Protein AF-0000000076552390 (afdb_homodimer)

Solvent-accessible surface area (backbone atoms only — not comparable to full-atom values): 18306 Å² total; per-residue (Å²): 87,58,69,68,51,50,52,50,27,50,49,30,36,51,52,20,33,53,36,37,27,29,47,46,13,24,49,46,44,42,50,64,51,52,45,47,53,38,63,66,49,62,54,69,31,38,64,80,67,60,70,85,54,61,65,55,50,66,55,47,48,55,43,55,54,47,26,51,54,28,36,51,50,20,30,63,53,26,60,69,17,68,70,38,24,50,28,32,48,56,16,41,54,51,48,50,52,49,51,52,46,35,64,75,39,52,56,54,49,51,52,49,52,56,53,42,54,74,43,94,72,69,62,89,58,49,57,58,50,52,52,48,52,54,55,48,48,52,53,50,50,60,55,46,47,48,33,37,49,20,33,52,51,27,40,53,42,78,83,53,56,68,63,75,63,76,75,75,73,75,69,74,77,81,123,82,57,70,68,50,51,53,49,27,50,49,30,36,50,52,20,33,53,37,35,28,28,48,47,12,23,49,48,44,42,51,65,50,52,45,48,52,39,63,68,48,63,55,70,32,37,64,79,66,60,70,84,56,61,65,56,49,65,55,49,50,57,43,55,54,47,26,52,54,28,35,52,50,20,30,64,54,26,59,74,17,68,69,38,24,50,29,32,48,55,16,41,54,50,47,49,52,48,52,51,46,35,65,75,38,51,56,54,50,50,53,50,52,57,53,42,54,74,44,93,73,69,63,90,59,48,59,60,52,50,51,46,52,53,53,49,48,53,52,50,51,60,54,48,47,48,31,38,48,19,34,52,51,26,40,53,43,77,83,53,59,67,59,76,65,76,76,75,73,74,69,74,78,80,123

Sequence (350 aa):
MERRSFLFANLTVLFAAIVVSTSFGASLVETVIHMSRYFADPPASFATWYGDQSHTIAFWMPLQVGGLILLIAALVANWRSPLRKRFLAVGLAVYVAIAVWNGAYFATEVRWLLRVAQENVVPADFVGRAHRWYLLTWVRQVAMAVPFFAVMMALMTPASASGSVSQWRAEPAVGMERRSFLFANLTVLFAAIVVSTSFGASLVETVIHMSRYFADPPASFATWYGDQSHTIAFWMPLQVGGLILLIAALVANWRSPLRKRFLAVGLAVYVAIAVWNGAYFATEVRWLLRVAQENVVPADFVGRAHRWYLLTWVRQVAMAVPFFAVMMALMTPASASGSVSQWRAEPAVG

Radius of gyration: 25.02 Å; Cα contacts (8 Å, |Δi|>4): 376; chains: 2; bounding box: 40×97×69 Å

Secondary structure (DSSP, 8-state):
--HHHHHHHHHHHHHHHHHHHHHHHHHHHIIIIIIHHHTSSTTGGGGGG-S--HHHHHHHHHHHHHHHHHHHHHHHHTTT-HHHHHHHHHHHHHHHHHHHHIIIIIHHHHHHHHHHHTSSS--TTHHHHHHHHHHHHHHHHHHHHHHHHHHHHHHHSPPP-TT------------/--HHHHHHHHHHHHHHHHHHHHHHHHHHHIIIIIIHHHTSSTTGGGGGT-S--HHHHHHHHHHHHHHHHHHHHHHHHTTT-HHHHHHHHHHHHHHHHHHHHIIIIIHHHHHHHHHHHTSSS--TTHHHHHHHHHHHHHHHHHHHHHHHHHHHHHHHSPPP-TT------------

pLDDT: mean 88.77, std 15.62, range [33.03, 98.88]

Structure (mmCIF, N/CA/C/O backbone):
data_AF-0000000076552390-model_v1
#
loop_
_entity.id
_entity.type
_entity.pdbx_description
1 polymer 'DUF1772 domain-containing protein'
#
loop_
_atom_site.group_PDB
_atom_site.id
_atom_site.type_symbol
_atom_site.label_atom_id
_atom_site.label_alt_id
_atom_site.label_comp_id
_atom_site.label_asym_id
_atom_site.label_entity_id
_atom_site.label_seq_id
_atom_site.pdbx_PDB_ins_code
_atom_site.Cartn_x
_atom_site.Cartn_y
_atom_site.Cartn_z
_atom_site.occupancy
_atom_site.B_iso_or_equiv
_atom_site.auth_seq_id
_atom_site.auth_comp_id
_atom_site.auth_asym_id
_atom_site.auth_atom_id
_atom_site.pdbx_PDB_model_num
ATOM 1 N N . MET A 1 1 ? 12.344 29.688 10.898 1 52.09 1 MET A N 1
ATOM 2 C CA . MET A 1 1 ? 12.922 28.891 9.82 1 52.09 1 MET A CA 1
ATOM 3 C C . MET A 1 1 ? 12.773 29.609 8.477 1 52.09 1 MET A C 1
ATOM 5 O O . MET A 1 1 ? 11.742 30.234 8.219 1 52.09 1 MET A O 1
ATOM 9 N N . GLU A 1 2 ? 13.867 29.75 7.695 1 63.5 2 GLU A N 1
ATOM 10 C CA . GLU A 1 2 ? 13.75 30.328 6.355 1 63.5 2 GLU A CA 1
ATOM 11 C C . GLU A 1 2 ? 12.75 29.547 5.508 1 63.5 2 GLU A C 1
ATOM 13 O O . GLU A 1 2 ? 12.531 28.359 5.73 1 63.5 2 GLU A O 1
ATOM 18 N N . ARG A 1 3 ? 12.008 30.234 4.777 1 62.59 3 ARG A N 1
ATOM 19 C CA . ARG A 1 3 ? 10.984 29.656 3.904 1 62.59 3 ARG A CA 1
ATOM 20 C C . ARG A 1 3 ? 11.484 28.391 3.236 1 62.59 3 ARG A C 1
ATOM 22 O O . ARG A 1 3 ? 10.75 27.406 3.121 1 62.59 3 ARG A O 1
ATOM 29 N N . ARG A 1 4 ? 12.734 28.422 2.799 1 69.38 4 ARG A N 1
ATOM 30 C CA . ARG A 1 4 ? 13.328 27.281 2.123 1 69.38 4 ARG A CA 1
ATOM 31 C C . ARG A 1 4 ? 13.445 26.094 3.068 1 69.38 4 ARG A C 1
ATOM 33 O O . ARG A 1 4 ? 13.258 24.938 2.658 1 69.38 4 ARG A O 1
ATOM 40 N N . SER A 1 5 ? 13.633 26.438 4.23 1 74.62 5 SER A N 1
ATOM 41 C CA . SER A 1 5 ? 13.781 25.375 5.223 1 74.62 5 SER A CA 1
ATOM 42 C C . SER A 1 5 ? 12.438 24.719 5.531 1 74.62 5 SER A C 1
ATOM 44 O O . SER A 1 5 ? 12.359 23.484 5.664 1 74.62 5 SER A O 1
ATOM 46 N N . PHE A 1 6 ? 11.469 25.562 5.355 1 80.38 6 PHE A N 1
ATOM 47 C CA . PHE A 1 6 ? 10.125 25.062 5.641 1 80.38 6 PHE A CA 1
ATOM 48 C C . PHE A 1 6 ? 9.648 24.141 4.531 1 80.38 6 PHE A C 1
ATOM 50 O O . PHE A 1 6 ? 9.102 23.062 4.805 1 80.38 6 PHE A O 1
ATOM 57 N N . LEU A 1 7 ? 9.867 24.547 3.371 1 86.94 7 LEU A N 1
ATOM 58 C CA . LEU A 1 7 ? 9.477 23.75 2.217 1 86.94 7 LEU A CA 1
ATOM 59 C C . LEU A 1 7 ? 10.219 22.406 2.207 1 86.94 7 LEU A C 1
ATOM 61 O O . LEU A 1 7 ? 9.617 21.375 1.938 1 86.94 7 LEU A O 1
ATOM 65 N N . PHE A 1 8 ? 11.484 22.531 2.475 1 90.75 8 PHE A N 1
ATOM 66 C CA . PHE A 1 8 ? 12.297 21.312 2.492 1 90.75 8 PHE A CA 1
ATOM 67 C C . PHE A 1 8 ? 11.828 20.359 3.584 1 90.75 8 PHE A C 1
ATOM 69 O O . PHE A 1 8 ? 11.734 19.156 3.361 1 90.75 8 PHE A O 1
ATOM 76 N N . ALA A 1 9 ? 11.523 20.844 4.684 1 93.56 9 ALA A N 1
ATOM 77 C CA . ALA A 1 9 ? 11.039 20.047 5.805 1 93.56 9 ALA A CA 1
ATOM 78 C C . ALA A 1 9 ? 9.734 19.344 5.453 1 93.56 9 ALA A C 1
ATOM 80 O O . ALA A 1 9 ? 9.57 18.156 5.73 1 93.56 9 ALA A O 1
ATOM 81 N N . ASN A 1 10 ? 8.922 20 4.828 1 94.5 10 ASN A N 1
ATOM 82 C CA . ASN A 1 10 ? 7.633 19.438 4.453 1 94.5 10 ASN A CA 1
ATOM 83 C C . ASN A 1 10 ? 7.77 18.438 3.303 1 94.5 10 ASN A C 1
ATOM 85 O O . ASN A 1 10 ? 7.125 17.391 3.305 1 94.5 10 ASN A O 1
ATOM 89 N N . LEU A 1 11 ? 8.617 18.781 2.385 1 96.12 11 LEU A N 1
ATOM 90 C CA . LEU A 1 11 ? 8.781 17.922 1.218 1 96.12 11 LEU A CA 1
ATOM 91 C C . LEU A 1 11 ? 9.398 16.578 1.609 1 96.12 11 LEU A C 1
ATOM 93 O O . LEU A 1 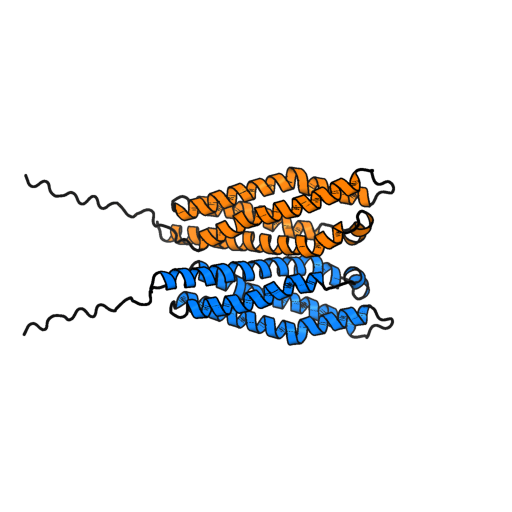11 ? 9.008 15.531 1.089 1 96.12 11 LEU A O 1
ATOM 97 N N . THR A 1 12 ? 10.336 16.609 2.461 1 97.62 12 THR A N 1
ATOM 98 C CA . THR A 1 12 ? 10.992 15.367 2.861 1 97.62 12 THR A CA 1
ATOM 99 C C . THR A 1 12 ? 10.016 14.453 3.598 1 97.62 12 THR A C 1
ATOM 101 O O . THR A 1 12 ? 10.023 13.242 3.389 1 97.62 12 THR A O 1
ATOM 104 N N . VAL A 1 13 ? 9.164 15.016 4.422 1 98 13 VAL A N 1
ATOM 105 C CA . VAL A 1 13 ? 8.18 14.211 5.133 1 98 13 VAL A CA 1
ATOM 106 C C . VAL A 1 13 ? 7.156 13.656 4.141 1 98 13 VAL A C 1
ATOM 108 O O . VAL A 1 13 ? 6.762 12.492 4.234 1 98 13 VAL A O 1
ATOM 111 N N . LEU A 1 14 ? 6.77 14.492 3.234 1 98 14 LEU A N 1
ATOM 112 C CA . LEU A 1 14 ? 5.805 14.055 2.23 1 98 14 LEU A CA 1
ATOM 113 C C . LEU A 1 14 ? 6.355 12.883 1.427 1 98 14 LEU A C 1
ATOM 115 O O . LEU A 1 14 ? 5.672 11.875 1.245 1 98 14 LEU A O 1
ATOM 119 N N . PHE A 1 15 ? 7.555 12.977 0.969 1 98.38 15 PHE A N 1
ATOM 120 C CA . PHE A 1 15 ? 8.148 11.906 0.17 1 98.38 15 PHE A CA 1
ATOM 121 C C . PHE A 1 15 ? 8.344 10.648 1.004 1 98.38 15 PHE A C 1
ATOM 123 O O . PHE A 1 15 ? 8.125 9.539 0.521 1 98.38 15 PHE A O 1
ATOM 130 N N . ALA A 1 16 ? 8.789 10.805 2.225 1 98.56 16 ALA A N 1
ATOM 131 C CA . ALA A 1 16 ? 8.891 9.664 3.123 1 98.56 16 ALA A CA 1
ATOM 132 C C . ALA A 1 16 ? 7.531 8.992 3.309 1 98.56 16 ALA A C 1
ATOM 134 O O . ALA A 1 16 ? 7.43 7.762 3.273 1 98.56 16 ALA A O 1
ATOM 135 N N . ALA A 1 17 ? 6.48 9.773 3.492 1 98.56 17 ALA A N 1
ATOM 136 C CA . ALA A 1 17 ? 5.133 9.242 3.686 1 98.56 17 ALA A CA 1
ATOM 137 C C . ALA A 1 17 ? 4.668 8.469 2.457 1 98.56 17 ALA A C 1
ATOM 139 O O . ALA A 1 17 ? 4.062 7.402 2.58 1 98.56 17 ALA A O 1
ATOM 140 N N . ILE A 1 18 ? 4.992 9.008 1.287 1 98.56 18 ILE A N 1
ATOM 141 C CA . ILE A 1 18 ? 4.594 8.352 0.044 1 98.56 18 ILE A CA 1
ATOM 142 C C . ILE A 1 18 ? 5.242 6.973 -0.042 1 98.56 18 ILE A C 1
ATOM 144 O O . ILE A 1 18 ? 4.562 5.973 -0.279 1 98.56 18 ILE A O 1
ATOM 148 N N . VAL A 1 19 ? 6.508 6.91 0.217 1 98.69 19 VAL A N 1
ATOM 149 C CA . VAL A 1 19 ? 7.254 5.672 0.008 1 98.69 19 VAL A CA 1
ATOM 150 C C . VAL A 1 19 ? 6.93 4.68 1.121 1 98.69 19 VAL A C 1
ATOM 152 O O . VAL A 1 19 ? 6.676 3.502 0.856 1 98.69 19 VAL A O 1
ATOM 155 N N . VAL A 1 20 ? 6.883 5.137 2.344 1 98.56 20 VAL A N 1
ATOM 156 C CA . VAL A 1 20 ? 6.648 4.262 3.484 1 98.56 20 VAL A CA 1
ATOM 157 C C . VAL A 1 20 ? 5.219 3.729 3.445 1 98.56 20 VAL A C 1
ATOM 159 O O . VAL A 1 20 ? 4.984 2.543 3.697 1 98.56 20 VAL A O 1
ATOM 162 N N . SER A 1 21 ? 4.254 4.543 3.098 1 98.44 21 SER A N 1
ATOM 163 C CA . SER A 1 21 ? 2.865 4.098 3.031 1 98.44 21 SER A CA 1
ATOM 164 C C . SER A 1 21 ? 2.652 3.117 1.882 1 98.44 21 SER A C 1
ATOM 166 O O . SER A 1 21 ? 1.912 2.141 2.02 1 98.44 21 SER A O 1
ATOM 168 N N . THR A 1 22 ? 3.293 3.416 0.772 1 98.44 22 THR A N 1
ATOM 169 C CA . THR A 1 22 ? 3.227 2.484 -0.349 1 98.44 22 THR A CA 1
ATOM 170 C C . THR A 1 22 ? 3.801 1.126 0.041 1 98.44 22 THR A C 1
ATOM 172 O O . THR A 1 22 ? 3.207 0.087 -0.256 1 98.44 22 THR A O 1
ATOM 175 N N . SER A 1 23 ? 4.922 1.196 0.713 1 98.12 23 SER A N 1
ATOM 176 C CA . SER A 1 23 ? 5.559 -0.041 1.154 1 98.12 23 SER A CA 1
ATOM 177 C C . SER A 1 23 ? 4.656 -0.817 2.107 1 98.12 23 SER A C 1
ATOM 179 O O . SER A 1 23 ? 4.586 -2.047 2.041 1 98.12 23 SER A O 1
ATOM 181 N N . PHE A 1 24 ? 4.031 -0.145 2.951 1 98.38 24 PHE A N 1
ATOM 182 C CA . PHE A 1 24 ? 3.156 -0.794 3.922 1 98.38 24 PHE A CA 1
ATOM 183 C C . PHE A 1 24 ? 1.986 -1.479 3.225 1 98.38 24 PHE A C 1
ATOM 185 O O . PHE A 1 24 ? 1.705 -2.652 3.48 1 98.38 24 PHE A O 1
ATOM 192 N N . GLY A 1 25 ? 1.28 -0.791 2.32 1 98.31 25 GLY A N 1
ATOM 193 C CA . GLY A 1 25 ? 0.177 -1.387 1.584 1 98.31 25 GLY A CA 1
ATOM 194 C C . GLY A 1 25 ? 0.598 -2.568 0.732 1 98.31 25 GLY A C 1
ATOM 195 O O . GLY A 1 25 ? -0.093 -3.59 0.693 1 98.31 25 GLY A O 1
ATOM 196 N N . ALA A 1 26 ? 1.679 -2.348 0.083 1 98.06 26 ALA A N 1
ATOM 197 C CA . ALA A 1 26 ? 2.211 -3.42 -0.755 1 98.06 26 ALA A CA 1
ATOM 198 C C . ALA A 1 26 ? 2.514 -4.664 0.073 1 98.06 26 ALA A C 1
ATOM 200 O O . ALA A 1 26 ? 2.178 -5.781 -0.328 1 98.06 26 ALA A O 1
ATOM 201 N N . SER A 1 27 ? 3.154 -4.441 1.218 1 97.19 27 SER A N 1
ATOM 202 C CA . SER A 1 27 ? 3.512 -5.578 2.061 1 97.19 27 SER A CA 1
ATOM 203 C C . SER A 1 27 ? 2.271 -6.246 2.643 1 97.19 27 SER A C 1
ATOM 205 O O . SER A 1 27 ? 2.246 -7.465 2.834 1 97.19 27 SER A O 1
ATOM 207 N N . LEU A 1 28 ? 1.278 -5.5 2.879 1 97.31 28 LEU A N 1
ATOM 208 C CA . LEU A 1 28 ? 0.067 -6.047 3.479 1 97.31 28 LEU A CA 1
ATOM 209 C C . LEU A 1 28 ? -0.618 -7.023 2.527 1 97.31 28 LEU A C 1
ATOM 211 O O . LEU A 1 28 ? -0.995 -8.125 2.926 1 97.31 28 LEU A O 1
ATOM 215 N N . VAL A 1 29 ? -0.775 -6.656 1.29 1 96.25 29 VAL A N 1
ATOM 216 C CA . VAL A 1 29 ? -1.435 -7.551 0.345 1 96.25 29 VAL A CA 1
ATOM 217 C C . VAL A 1 29 ? -0.555 -8.773 0.088 1 96.25 29 VAL A C 1
ATOM 219 O O . VAL A 1 29 ? -1.059 -9.891 -0.076 1 96.25 29 VAL A O 1
ATOM 222 N N . GLU A 1 30 ? 0.754 -8.57 0.045 1 94.38 30 GLU A N 1
ATOM 223 C CA . GLU A 1 30 ? 1.67 -9.695 -0.085 1 94.38 30 GLU A CA 1
ATOM 224 C C . GLU A 1 30 ? 1.47 -10.703 1.046 1 94.38 30 GLU A C 1
ATOM 226 O O . GLU A 1 30 ? 1.412 -11.906 0.806 1 94.38 30 GLU A O 1
ATOM 231 N N . THR A 1 31 ? 1.36 -10.203 2.219 1 94.69 31 THR A N 1
ATOM 232 C CA . THR A 1 31 ? 1.217 -11.055 3.396 1 94.69 31 THR A CA 1
ATOM 233 C C . THR A 1 31 ? -0.137 -11.758 3.393 1 94.69 31 THR A C 1
ATOM 235 O O . THR A 1 31 ? -0.21 -12.977 3.564 1 94.69 31 THR A O 1
ATOM 238 N N . VAL A 1 32 ? -1.178 -11.0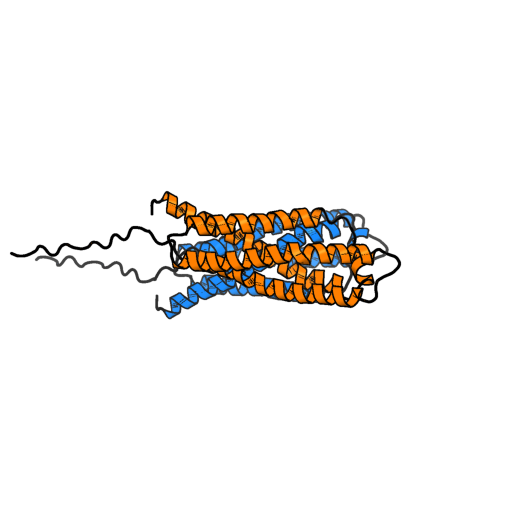7 3.137 1 93.62 32 VAL A N 1
ATOM 239 C CA . VAL A 1 32 ? -2.533 -11.57 3.336 1 93.62 32 VAL A CA 1
ATOM 240 C C . VAL A 1 32 ? -2.916 -12.5 2.184 1 93.62 32 VAL A C 1
ATOM 242 O O . VAL A 1 32 ? -3.482 -13.57 2.402 1 93.62 32 VAL A O 1
ATOM 245 N N . ILE A 1 33 ? -2.557 -12.109 0.961 1 91.81 33 ILE A N 1
ATOM 246 C CA . ILE A 1 33 ? -3.064 -12.859 -0.181 1 91.81 33 ILE A CA 1
ATOM 247 C C . ILE A 1 33 ? -1.987 -13.812 -0.69 1 91.81 33 ILE A C 1
ATOM 249 O O . ILE A 1 33 ? -2.201 -15.031 -0.744 1 91.81 33 ILE A O 1
ATOM 253 N N . HIS A 1 34 ? -0.857 -13.336 -0.954 1 90.75 34 HIS A N 1
ATOM 254 C CA . HIS A 1 34 ? 0.099 -14.141 -1.709 1 90.75 34 HIS A CA 1
ATOM 255 C C . HIS A 1 34 ? 0.888 -15.07 -0.791 1 90.75 34 HIS A C 1
ATOM 257 O O . HIS A 1 34 ? 1.052 -16.25 -1.09 1 90.75 34 HIS A O 1
ATOM 263 N N . MET A 1 35 ? 1.319 -14.523 0.383 1 90.94 35 MET A N 1
ATOM 264 C CA . MET A 1 35 ? 2.051 -15.391 1.301 1 90.94 35 MET A CA 1
ATOM 265 C C . MET A 1 35 ? 1.133 -16.453 1.892 1 90.94 35 MET A C 1
ATOM 267 O O . MET A 1 35 ? 1.567 -17.578 2.158 1 90.94 35 MET A O 1
ATOM 271 N N . SER A 1 36 ? -0.123 -16.125 2.074 1 89.75 36 SER A N 1
ATOM 272 C CA . SER A 1 36 ? -1.055 -17.141 2.576 1 89.75 36 SER A CA 1
ATOM 273 C C . SER A 1 36 ? -1.177 -18.312 1.611 1 89.75 36 SER A C 1
ATOM 275 O O . SER A 1 36 ? -1.313 -19.453 2.037 1 89.75 36 SER A O 1
ATOM 277 N N . ARG A 1 37 ? -1.044 -18.047 0.372 1 87.56 37 ARG A N 1
ATOM 278 C CA . ARG A 1 37 ? -1.112 -19.094 -0.648 1 87.56 37 ARG A CA 1
ATOM 279 C C . ARG A 1 37 ? 0.194 -19.875 -0.718 1 87.56 37 ARG A C 1
ATOM 281 O O . ARG A 1 37 ? 0.182 -21.109 -0.787 1 87.56 37 ARG A O 1
ATOM 288 N N . TYR A 1 38 ? 1.275 -19.125 -0.698 1 88.31 38 TYR A N 1
ATOM 289 C CA . TYR A 1 38 ? 2.586 -19.75 -0.811 1 88.31 38 TYR A CA 1
ATOM 290 C C . TYR A 1 38 ? 2.852 -20.672 0.375 1 88.31 38 TYR A C 1
ATOM 292 O O . TYR A 1 38 ? 3.508 -21.703 0.231 1 88.31 38 TYR A O 1
ATOM 300 N N . PHE A 1 39 ? 2.291 -20.391 1.507 1 92.25 39 PHE A N 1
ATOM 301 C CA . PHE A 1 39 ? 2.664 -21.125 2.711 1 92.25 39 PHE A CA 1
ATOM 302 C C . PHE A 1 39 ? 1.515 -22.016 3.18 1 92.25 39 PHE A C 1
ATOM 304 O O . PHE A 1 39 ? 1.524 -22.5 4.312 1 92.25 39 PHE A O 1
ATOM 311 N N . ALA A 1 40 ? 0.57 -22.266 2.354 1 89.31 40 ALA A N 1
ATOM 312 C CA . ALA A 1 40 ? -0.605 -23.062 2.699 1 89.31 40 ALA A CA 1
ATOM 313 C C . ALA A 1 40 ? -0.232 -24.531 2.912 1 89.31 40 ALA A C 1
ATOM 315 O O . ALA A 1 40 ? -0.78 -25.203 3.795 1 89.31 40 ALA A O 1
ATOM 316 N N . ASP A 1 41 ? 0.747 -25.109 2.049 1 91.94 41 ASP A N 1
ATOM 317 C CA . ASP A 1 41 ? 1.149 -26.516 2.121 1 91.94 41 ASP A CA 1
ATOM 318 C C . ASP A 1 41 ? 2.574 -26.703 1.604 1 91.94 41 ASP A C 1
ATOM 320 O O . ASP A 1 41 ? 2.789 -27.375 0.596 1 91.94 41 ASP A O 1
ATOM 324 N N . PRO A 1 42 ? 3.543 -2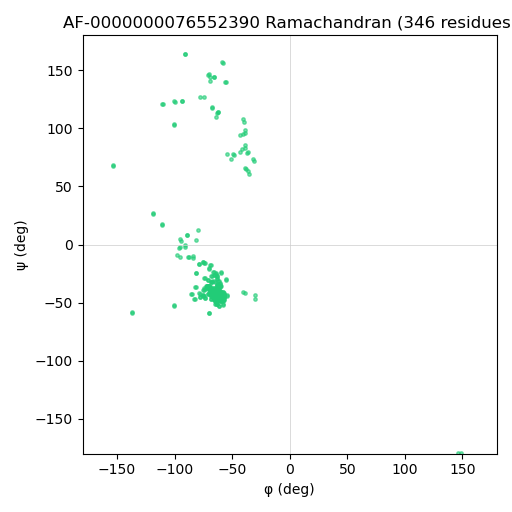6.219 2.268 1 91.06 42 PRO A N 1
ATOM 325 C CA . PRO A 1 42 ? 4.922 -26.406 1.806 1 91.06 42 PRO A CA 1
ATOM 326 C C . PRO A 1 42 ? 5.406 -27.844 1.951 1 91.06 42 PRO A C 1
ATOM 328 O O . PRO A 1 42 ? 4.965 -28.562 2.854 1 91.06 42 PRO A O 1
ATOM 331 N N . PRO A 1 43 ? 6.18 -28.266 1.11 1 92.12 43 PRO A N 1
ATOM 332 C CA . PRO A 1 43 ? 6.848 -27.531 0.038 1 92.12 43 PRO A CA 1
ATOM 333 C C . PRO A 1 43 ? 6.02 -27.469 -1.244 1 92.12 43 PRO A C 1
ATOM 335 O O . PRO A 1 43 ? 6.328 -26.688 -2.148 1 92.12 43 PRO A O 1
ATOM 338 N N . ALA A 1 44 ? 4.965 -28.203 -1.346 1 87.75 44 ALA A N 1
ATOM 339 C CA . ALA A 1 44 ? 4.184 -28.328 -2.572 1 87.75 44 ALA A CA 1
ATOM 340 C C . ALA A 1 44 ? 3.641 -26.969 -3.021 1 87.75 44 ALA A C 1
ATOM 342 O O . ALA A 1 44 ? 3.645 -26.656 -4.215 1 87.75 44 ALA A O 1
ATOM 343 N N . SER A 1 45 ? 3.275 -26.109 -2.111 1 87.44 45 SER A N 1
ATOM 344 C CA . SER A 1 45 ? 2.65 -24.828 -2.428 1 87.44 45 SER A CA 1
ATOM 345 C C . SER A 1 45 ? 3.676 -23.828 -2.947 1 87.44 45 SER A C 1
ATOM 347 O O . SER A 1 45 ? 3.309 -22.797 -3.516 1 87.44 45 SER A O 1
ATOM 349 N N . PHE A 1 46 ? 4.934 -24.141 -2.732 1 87.25 46 PHE A N 1
ATOM 350 C CA . PHE A 1 46 ? 5.977 -23.234 -3.184 1 87.25 46 PHE A CA 1
ATOM 351 C C . PHE A 1 46 ? 6.137 -23.297 -4.699 1 87.25 46 PHE A C 1
ATOM 353 O O . PHE A 1 46 ? 6.762 -22.422 -5.301 1 87.25 46 PHE A O 1
ATOM 360 N N . ALA A 1 47 ? 5.621 -24.297 -5.332 1 79.12 47 ALA A N 1
ATOM 361 C CA . ALA A 1 47 ? 5.77 -24.484 -6.773 1 79.12 47 ALA A CA 1
ATOM 362 C C . ALA A 1 47 ? 5.281 -23.266 -7.543 1 79.12 47 ALA A C 1
ATOM 364 O O . ALA A 1 47 ? 5.828 -22.922 -8.594 1 79.12 47 ALA A O 1
ATOM 365 N N . THR A 1 48 ? 4.34 -22.594 -6.988 1 73.12 48 THR A N 1
ATOM 366 C CA . THR A 1 48 ? 3.783 -21.438 -7.676 1 73.12 48 THR A CA 1
ATOM 367 C C . THR A 1 48 ? 4.637 -20.203 -7.418 1 73.12 48 THR A C 1
ATOM 369 O O . THR A 1 48 ? 4.461 -19.172 -8.078 1 73.12 48 THR A O 1
ATOM 372 N N . TRP A 1 49 ? 5.496 -20.438 -6.473 1 76.94 49 TRP A N 1
ATOM 373 C CA . TRP A 1 49 ? 6.332 -19.312 -6.082 1 76.94 49 TRP A CA 1
ATOM 374 C C . TRP A 1 49 ? 7.672 -19.344 -6.812 1 76.94 49 TRP A C 1
ATOM 376 O O . TRP A 1 49 ? 8.414 -18.359 -6.816 1 76.94 49 TRP A O 1
ATOM 386 N N . TYR A 1 50 ? 7.859 -20.562 -7.484 1 66.12 50 TYR A N 1
ATOM 387 C CA . TYR A 1 50 ? 9.148 -20.75 -8.148 1 66.12 50 TYR A CA 1
ATOM 388 C C . TYR A 1 50 ? 9.281 -19.812 -9.352 1 66.12 50 TYR A C 1
ATOM 390 O O . TYR A 1 50 ? 8.281 -19.375 -9.914 1 66.12 50 TYR A O 1
ATOM 3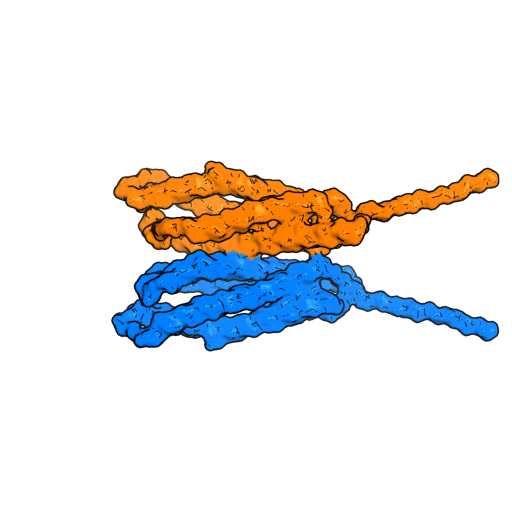98 N N . GLY A 1 51 ? 10.461 -19.25 -9.578 1 67.62 51 GLY A N 1
ATOM 399 C CA . GLY A 1 51 ? 10.68 -18.453 -10.773 1 67.62 51 GLY A CA 1
ATOM 400 C C . GLY A 1 51 ? 11.68 -17.328 -10.562 1 67.62 51 GLY A C 1
ATOM 401 O O . GLY A 1 51 ? 12.336 -17.266 -9.523 1 67.62 51 GLY A O 1
ATOM 402 N N . ASP A 1 52 ? 11.805 -16.703 -11.57 1 69.81 52 ASP A N 1
ATOM 403 C CA . ASP A 1 52 ? 12.672 -15.531 -11.57 1 69.81 52 ASP A CA 1
ATOM 404 C C . ASP A 1 52 ? 12.156 -14.469 -10.602 1 69.81 52 ASP A C 1
ATOM 406 O O . ASP A 1 52 ? 11.016 -14.023 -10.711 1 69.81 52 ASP A O 1
ATOM 410 N N . GLN A 1 53 ? 13 -14.289 -9.578 1 77.75 53 GLN A N 1
ATOM 411 C CA . GLN A 1 53 ? 12.617 -13.328 -8.555 1 77.75 53 GLN A CA 1
ATOM 412 C C . GLN A 1 53 ? 13.117 -11.922 -8.898 1 77.75 53 GLN A C 1
ATOM 414 O O . GLN A 1 53 ? 13.008 -11 -8.086 1 77.75 53 GLN A O 1
ATOM 419 N N . SER A 1 54 ? 13.609 -11.719 -9.992 1 79.75 54 SER A N 1
ATOM 420 C CA . SER A 1 54 ? 14.242 -10.453 -10.375 1 79.75 54 SER A CA 1
ATOM 421 C C . SER A 1 54 ? 13.234 -9.305 -10.336 1 79.75 54 SER A C 1
ATOM 423 O O . SER A 1 54 ? 13.547 -8.227 -9.836 1 79.75 54 SER A O 1
ATOM 425 N N . HIS A 1 55 ? 12.023 -9.562 -10.758 1 81.94 55 HIS A N 1
ATOM 426 C CA . HIS A 1 55 ? 11.008 -8.516 -10.773 1 81.94 55 HIS A CA 1
ATOM 427 C C . HIS A 1 55 ? 10.578 -8.148 -9.352 1 81.94 55 HIS A C 1
ATOM 429 O O . HIS A 1 55 ? 10.344 -6.977 -9.055 1 81.94 55 HIS A O 1
ATOM 435 N N . THR A 1 56 ? 10.555 -9.172 -8.57 1 86.12 56 THR A N 1
ATOM 436 C CA . THR A 1 56 ? 10.188 -8.961 -7.176 1 86.12 56 THR A CA 1
ATOM 437 C C . THR A 1 56 ? 11.25 -8.125 -6.465 1 86.12 56 THR A C 1
ATOM 439 O O . THR A 1 56 ? 10.93 -7.145 -5.793 1 86.12 56 THR A O 1
ATOM 442 N N . ILE A 1 57 ? 12.484 -8.438 -6.668 1 86.12 57 ILE A N 1
ATOM 443 C CA . ILE A 1 57 ? 13.594 -7.719 -6.047 1 86.12 57 ILE A CA 1
ATOM 444 C C . ILE A 1 57 ? 13.625 -6.281 -6.562 1 86.12 57 ILE A C 1
ATOM 446 O O . ILE A 1 57 ? 13.828 -5.344 -5.789 1 86.12 57 ILE A O 1
ATOM 450 N N . ALA A 1 58 ? 13.438 -6.105 -7.805 1 90.25 58 ALA A N 1
ATOM 451 C CA . ALA A 1 58 ? 13.484 -4.789 -8.43 1 90.25 58 ALA A CA 1
ATOM 452 C C . ALA A 1 58 ? 12.375 -3.889 -7.895 1 90.25 58 ALA A C 1
ATOM 454 O O . ALA A 1 58 ? 12.516 -2.664 -7.867 1 90.25 58 ALA A O 1
ATOM 455 N N . PHE A 1 59 ? 11.359 -4.457 -7.488 1 94.5 59 PHE A N 1
ATOM 456 C CA . PHE A 1 59 ? 10.25 -3.688 -6.949 1 94.5 59 PHE A CA 1
ATOM 457 C C . PHE A 1 59 ? 10.492 -3.33 -5.488 1 94.5 59 PHE A C 1
ATOM 459 O O . PHE A 1 59 ? 10.359 -2.168 -5.098 1 94.5 59 PHE A O 1
ATOM 466 N N . TRP A 1 60 ? 10.891 -4.242 -4.715 1 94.06 60 TRP A N 1
ATOM 467 C CA . TRP A 1 60 ? 10.922 -4.086 -3.264 1 94.06 60 TRP A CA 1
ATOM 468 C C . TRP A 1 60 ? 12.18 -3.342 -2.828 1 94.06 60 TRP A C 1
ATOM 470 O O . TRP A 1 60 ? 12.141 -2.545 -1.888 1 94.06 60 TRP A O 1
ATOM 480 N N . MET A 1 61 ? 13.25 -3.561 -3.461 1 93.94 61 MET A N 1
ATOM 481 C CA . MET A 1 61 ? 14.531 -3.018 -3.01 1 93.94 61 MET A CA 1
ATOM 482 C C . MET A 1 61 ? 14.516 -1.494 -3.039 1 93.94 61 MET A C 1
ATOM 484 O O . MET A 1 61 ? 14.797 -0.846 -2.029 1 93.94 61 MET A O 1
ATOM 488 N N . PRO A 1 62 ? 14.141 -0.85 -4.121 1 95.25 62 PRO A N 1
ATOM 489 C CA . PRO A 1 62 ? 14.094 0.615 -4.113 1 95.25 62 PRO A CA 1
ATOM 490 C C . PRO A 1 62 ? 13.109 1.171 -3.094 1 95.25 62 PRO A C 1
ATOM 492 O O . PRO A 1 62 ? 13.352 2.229 -2.506 1 95.25 62 PRO A O 1
ATOM 495 N N . LEU A 1 63 ? 12.055 0.486 -2.924 1 96.06 63 LEU A N 1
ATOM 496 C CA . LEU A 1 63 ? 11.047 0.95 -1.975 1 96.06 63 LEU A CA 1
ATOM 497 C C . LEU A 1 63 ? 11.586 0.908 -0.548 1 96.06 63 LEU A C 1
ATOM 499 O O . LEU A 1 63 ? 11.414 1.864 0.212 1 96.06 63 LEU A O 1
ATOM 503 N N . GLN A 1 64 ? 12.25 -0.175 -0.246 1 95.94 64 GLN A N 1
ATOM 504 C CA . GLN A 1 64 ? 12.75 -0.344 1.115 1 95.94 64 GLN A CA 1
ATOM 505 C C . GLN A 1 64 ? 13.953 0.559 1.377 1 95.94 64 GLN A C 1
ATOM 507 O O . GLN A 1 64 ? 14 1.254 2.393 1 95.94 64 GLN A O 1
ATOM 512 N N . VAL A 1 65 ? 14.867 0.58 0.448 1 96.25 65 VAL A N 1
ATOM 513 C CA . VAL A 1 65 ? 16.047 1.417 0.604 1 96.25 65 VAL A CA 1
ATOM 514 C C . VAL A 1 65 ? 15.656 2.891 0.516 1 96.25 65 VAL A C 1
ATOM 516 O O . VAL A 1 65 ? 16.141 3.715 1.3 1 96.25 65 VAL A O 1
ATOM 519 N N . GLY A 1 66 ? 14.828 3.176 -0.438 1 97.75 66 GLY A N 1
ATOM 520 C CA . GLY A 1 66 ? 14.344 4.539 -0.569 1 97.75 66 GLY A CA 1
ATOM 521 C C . GLY A 1 66 ? 13.602 5.027 0.661 1 97.75 66 GLY A C 1
ATOM 522 O O . GLY A 1 66 ? 13.742 6.188 1.059 1 97.75 66 GLY A O 1
ATOM 523 N N . GLY A 1 67 ? 12.766 4.148 1.271 1 98.38 67 GLY A N 1
ATOM 524 C CA . GLY A 1 67 ? 12.102 4.516 2.512 1 98.38 67 GLY A CA 1
ATOM 525 C C . GLY A 1 67 ? 13.062 4.887 3.621 1 98.38 67 GLY A C 1
ATOM 526 O O . GLY A 1 67 ? 12.844 5.859 4.344 1 98.38 67 GLY A O 1
ATOM 527 N N . LEU A 1 68 ? 14.133 4.129 3.707 1 98.31 68 LEU A N 1
ATOM 528 C CA . LEU A 1 68 ? 15.148 4.387 4.723 1 98.31 68 LEU A CA 1
ATOM 529 C C . LEU A 1 68 ? 15.812 5.738 4.492 1 98.31 68 LEU A C 1
ATOM 531 O O . LEU A 1 68 ? 15.914 6.551 5.414 1 98.31 68 LEU A O 1
ATOM 535 N N . ILE A 1 69 ? 16.219 6 3.297 1 98.62 69 ILE A N 1
ATOM 536 C CA . ILE A 1 69 ? 16.906 7.234 2.939 1 98.62 69 ILE A CA 1
ATOM 537 C C . ILE A 1 69 ? 15.992 8.43 3.191 1 98.62 69 ILE A C 1
ATOM 539 O O . ILE A 1 69 ? 16.422 9.43 3.775 1 98.62 69 ILE A O 1
ATOM 543 N N . LEU A 1 70 ? 14.773 8.32 2.82 1 98.75 70 LEU A N 1
ATOM 544 C CA . LEU A 1 70 ? 13.836 9.43 2.928 1 98.75 70 LEU A CA 1
ATOM 545 C C . LEU A 1 70 ? 13.453 9.68 4.383 1 98.75 70 LEU A C 1
ATOM 547 O O . LEU A 1 70 ? 13.234 10.828 4.781 1 98.75 70 LEU A O 1
ATOM 551 N N . LEU A 1 71 ? 13.352 8.594 5.129 1 98.81 71 LEU A N 1
ATOM 552 C CA . LEU A 1 71 ? 13.07 8.773 6.551 1 98.81 71 LEU A CA 1
ATOM 553 C C . LEU A 1 71 ? 14.227 9.492 7.242 1 98.81 71 LEU A C 1
ATOM 555 O O . LEU A 1 71 ? 14.008 10.352 8.102 1 98.81 71 LEU A O 1
ATOM 559 N N . ILE A 1 72 ? 15.453 9.125 6.926 1 98.81 72 ILE A N 1
ATOM 560 C CA . ILE A 1 72 ? 16.625 9.805 7.477 1 98.81 72 ILE A CA 1
ATOM 561 C C . ILE A 1 72 ? 16.609 11.273 7.07 1 98.81 72 ILE A C 1
ATOM 563 O O . ILE A 1 72 ? 16.797 12.156 7.91 1 98.81 72 ILE A O 1
ATOM 567 N N . ALA A 1 73 ? 16.391 11.523 5.809 1 98.62 73 ALA A N 1
ATOM 568 C CA . ALA A 1 73 ? 16.344 12.898 5.305 1 98.62 73 ALA A CA 1
ATOM 569 C C . ALA A 1 73 ? 15.25 13.695 6.016 1 98.62 73 ALA A C 1
ATOM 571 O O . ALA A 1 73 ? 15.461 14.859 6.375 1 98.62 73 ALA A O 1
ATOM 572 N N . ALA A 1 74 ? 14.094 13.109 6.184 1 98.5 74 ALA A N 1
ATOM 573 C CA . ALA A 1 74 ? 12.984 13.781 6.852 1 98.5 74 ALA A CA 1
ATOM 574 C C . ALA A 1 74 ? 13.328 14.109 8.297 1 98.5 74 ALA A C 1
ATOM 576 O O . ALA A 1 74 ? 13.016 15.195 8.797 1 98.5 74 ALA A O 1
ATOM 577 N N . LEU A 1 75 ? 13.953 13.156 8.961 1 98.38 75 LEU A N 1
ATOM 578 C CA . LEU A 1 75 ? 14.336 13.398 10.344 1 98.38 75 LEU A CA 1
ATOM 579 C C . LEU A 1 75 ? 15.328 14.547 10.438 1 98.38 75 LEU A C 1
ATOM 581 O O . LEU A 1 75 ? 15.188 15.43 11.289 1 98.38 75 LEU A O 1
ATOM 585 N N . VAL A 1 76 ? 16.312 14.555 9.594 1 97.75 76 VAL A N 1
ATOM 586 C CA . VAL A 1 76 ? 17.328 15.594 9.602 1 97.75 76 VAL A CA 1
ATOM 587 C C . VAL A 1 76 ? 16.703 16.938 9.289 1 97.75 76 VAL A C 1
ATOM 589 O O . VAL A 1 76 ? 16.969 17.938 9.977 1 97.75 76 VAL A O 1
ATOM 592 N N . ALA A 1 77 ? 15.836 17 8.336 1 96.75 77 ALA A N 1
ATOM 593 C CA . ALA A 1 77 ? 15.211 18.234 7.883 1 96.75 77 ALA A CA 1
ATOM 594 C C . ALA A 1 77 ? 14.234 18.766 8.93 1 96.75 77 ALA A C 1
ATOM 596 O O . ALA A 1 77 ? 13.906 19.969 8.93 1 96.75 77 ALA A O 1
ATOM 597 N N . ASN A 1 78 ? 13.797 17.906 9.797 1 96.75 78 ASN A N 1
ATOM 598 C CA . ASN A 1 78 ? 12.797 18.328 10.773 1 96.75 78 ASN A CA 1
ATOM 599 C C . ASN A 1 78 ? 13.312 18.203 12.203 1 96.75 78 ASN A C 1
ATOM 601 O O . ASN A 1 78 ? 12.531 18.016 13.133 1 96.75 78 ASN A O 1
ATOM 605 N N . TRP A 1 79 ? 14.586 18.297 12.344 1 94.88 79 TRP A N 1
ATOM 606 C CA . TRP A 1 79 ? 15.258 18.094 13.625 1 94.88 79 TRP A CA 1
ATOM 607 C C . TRP A 1 79 ? 14.844 19.156 14.633 1 94.88 79 TRP A C 1
ATOM 609 O O . TRP A 1 79 ? 14.891 18.922 15.844 1 94.88 79 TRP A O 1
ATOM 619 N N . ARG A 1 80 ? 14.398 20.328 14.141 1 92.12 80 ARG A N 1
ATOM 620 C CA . ARG A 1 80 ? 14.094 21.453 15.016 1 92.12 80 ARG A CA 1
ATOM 621 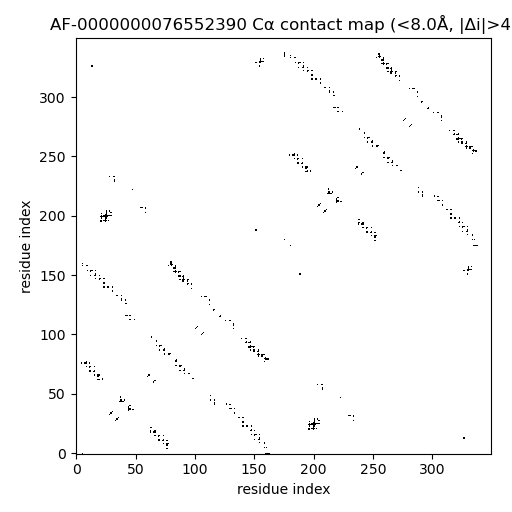C C . ARG A 1 80 ? 12.609 21.5 15.344 1 92.12 80 ARG A C 1
ATOM 623 O O . ARG A 1 80 ? 12.156 22.391 16.078 1 92.12 80 ARG A O 1
ATOM 630 N N . SER A 1 81 ? 11.852 20.656 14.82 1 93.5 81 SER A N 1
ATOM 631 C CA . SER A 1 81 ? 10.43 20.516 15.141 1 93.5 81 SER A CA 1
ATOM 632 C C . SER A 1 81 ? 10.195 19.359 16.109 1 93.5 81 SER A C 1
ATOM 634 O O . SER A 1 81 ? 10.141 18.203 15.703 1 93.5 81 SER A O 1
ATOM 636 N N . PRO A 1 82 ? 9.984 19.688 17.312 1 94.19 82 PRO A N 1
ATOM 637 C CA . PRO A 1 82 ? 10.039 18.656 18.359 1 94.19 82 PRO A CA 1
ATOM 638 C C . PRO A 1 82 ? 9.055 17.516 18.109 1 94.19 82 PRO A C 1
ATOM 640 O O . PRO A 1 82 ? 9.422 16.344 18.219 1 94.19 82 PRO A O 1
ATOM 643 N N . LEU A 1 83 ? 7.801 17.828 17.797 1 94.88 83 LEU A N 1
ATOM 644 C CA . LEU A 1 83 ? 6.809 16.766 17.625 1 94.88 83 LEU A CA 1
ATOM 645 C C . LEU A 1 83 ? 7.07 15.977 16.344 1 94.88 83 LEU A C 1
ATOM 647 O O . LEU A 1 83 ? 7.027 14.75 16.359 1 94.88 83 LEU A O 1
ATOM 651 N N . ARG A 1 84 ? 7.395 16.578 15.234 1 95.88 84 ARG A N 1
ATOM 652 C CA . ARG A 1 84 ? 7.75 15.883 14.008 1 95.88 84 ARG A CA 1
ATOM 653 C C . ARG A 1 84 ? 8.977 15 14.219 1 95.88 84 ARG A C 1
ATOM 655 O O . ARG A 1 84 ? 9.008 13.852 13.766 1 95.88 84 ARG A O 1
ATOM 662 N N . LYS A 1 85 ? 9.93 15.625 14.867 1 97.5 85 LYS A N 1
ATOM 663 C CA . LYS A 1 85 ? 11.164 14.891 15.156 1 97.5 85 LYS A CA 1
ATOM 664 C C . LYS A 1 85 ? 10.867 13.594 15.898 1 97.5 85 LYS A C 1
ATOM 666 O O . LYS A 1 85 ? 11.438 12.547 15.578 1 97.5 85 LYS A O 1
ATOM 671 N N . ARG A 1 86 ? 10.016 13.68 16.828 1 98.19 86 ARG A N 1
ATOM 672 C CA . ARG A 1 86 ? 9.688 12.508 17.641 1 98.19 86 ARG A CA 1
ATOM 673 C C . ARG A 1 86 ? 9.023 11.43 16.781 1 98.19 86 ARG A C 1
ATOM 675 O O . ARG A 1 86 ? 9.391 10.258 16.859 1 98.19 86 ARG A O 1
ATOM 682 N N . PHE A 1 87 ? 8.016 11.789 16.047 1 98.5 87 PHE A N 1
ATOM 683 C CA . PHE A 1 87 ? 7.34 10.828 15.18 1 98.5 87 PHE A CA 1
ATOM 684 C C . PHE A 1 87 ? 8.32 10.203 14.195 1 98.5 87 PHE A C 1
ATOM 686 O O . PHE A 1 87 ? 8.344 8.984 14.016 1 98.5 87 PHE A O 1
ATOM 693 N N . LEU A 1 88 ? 9.141 11.047 13.602 1 98.75 88 LEU A N 1
ATOM 694 C CA . LEU A 1 88 ? 10.07 10.57 12.586 1 98.75 88 LEU A CA 1
ATOM 695 C C . LEU A 1 88 ? 11.172 9.711 13.211 1 98.75 88 LEU A C 1
ATOM 697 O O . LEU A 1 88 ? 11.617 8.734 12.609 1 98.75 88 LEU A O 1
ATOM 701 N N . ALA A 1 89 ? 11.602 10.055 14.398 1 98.81 89 ALA A N 1
ATOM 702 C CA . ALA A 1 89 ? 12.633 9.281 15.086 1 98.81 89 ALA A CA 1
ATOM 703 C C . ALA A 1 89 ? 12.117 7.887 15.438 1 98.81 89 ALA A C 1
ATOM 705 O O . ALA A 1 89 ? 12.812 6.891 15.227 1 98.81 89 ALA A O 1
ATOM 706 N N . VAL A 1 90 ? 10.938 7.82 15.984 1 98.81 90 VAL A N 1
ATOM 707 C CA . VAL A 1 90 ? 10.344 6.531 16.312 1 98.81 90 VAL A CA 1
ATOM 708 C C . VAL A 1 90 ? 10.148 5.703 15.047 1 98.81 90 VAL A C 1
ATOM 710 O O . VAL A 1 90 ? 10.492 4.523 15.016 1 98.81 90 VAL A O 1
ATOM 713 N N . GLY A 1 91 ? 9.586 6.355 14 1 98.88 91 GLY A N 1
ATOM 714 C CA . GLY A 1 91 ? 9.398 5.668 12.734 1 98.88 91 GLY A CA 1
ATOM 715 C C . GLY A 1 91 ? 10.695 5.121 12.156 1 98.88 91 GLY A C 1
ATOM 716 O O . GLY A 1 91 ? 10.742 3.973 11.711 1 98.88 91 GLY A O 1
ATOM 717 N N . LEU A 1 92 ? 11.695 5.918 12.188 1 98.88 92 LEU A N 1
ATOM 718 C CA . LEU A 1 92 ? 12.984 5.52 11.625 1 98.88 92 LEU A CA 1
ATOM 719 C C . LEU A 1 92 ? 13.586 4.371 12.43 1 98.88 92 LEU A C 1
ATOM 721 O O . LEU A 1 92 ? 14.117 3.418 11.859 1 98.88 92 LEU A O 1
ATOM 725 N N . ALA A 1 93 ? 13.555 4.453 13.727 1 98.88 93 ALA A N 1
ATOM 726 C CA . ALA A 1 93 ? 14.125 3.414 14.57 1 98.88 93 ALA A CA 1
ATOM 727 C C . ALA A 1 93 ? 13.5 2.055 14.273 1 98.88 93 ALA A C 1
ATOM 729 O O . ALA A 1 93 ? 14.211 1.061 14.109 1 98.88 93 ALA A O 1
ATOM 730 N N . VAL A 1 94 ? 12.211 2.004 14.195 1 98.88 94 VAL A N 1
ATOM 731 C CA . VAL A 1 94 ? 11.508 0.754 13.93 1 98.88 94 VAL A CA 1
ATOM 732 C C . VAL A 1 94 ? 11.789 0.296 12.5 1 98.88 94 VAL A C 1
ATOM 734 O O . VAL A 1 94 ? 12.008 -0.893 12.258 1 98.88 94 VAL A O 1
ATOM 737 N N . TYR A 1 95 ? 11.766 1.229 11.57 1 98.81 95 TYR A N 1
ATOM 738 C CA . TYR A 1 95 ? 12.055 0.917 10.172 1 98.81 95 TYR A CA 1
ATOM 739 C C . TYR A 1 95 ? 13.438 0.284 10.031 1 98.81 95 TYR A C 1
ATOM 741 O O . TYR A 1 95 ? 13.602 -0.699 9.305 1 98.81 95 TYR A O 1
ATOM 749 N N . VAL A 1 96 ? 14.422 0.812 10.703 1 98.62 96 VAL A N 1
ATOM 750 C CA . VAL A 1 96 ? 15.789 0.291 10.664 1 98.62 96 VAL A CA 1
ATOM 751 C C . VAL A 1 96 ? 15.828 -1.103 11.281 1 98.62 96 VAL A C 1
ATOM 753 O O . VAL A 1 96 ? 16.469 -2.008 10.75 1 98.62 96 VAL A O 1
ATOM 756 N N . ALA A 1 97 ? 15.172 -1.275 12.406 1 98.56 97 ALA A N 1
ATOM 757 C CA . ALA A 1 97 ? 15.117 -2.586 13.047 1 98.56 97 ALA A CA 1
ATOM 758 C C . ALA A 1 97 ? 14.539 -3.637 12.109 1 98.56 97 ALA A C 1
ATOM 760 O O . ALA A 1 97 ? 15.047 -4.754 12.023 1 98.56 97 ALA A O 1
ATOM 761 N N . ILE A 1 98 ? 13.516 -3.273 11.406 1 98.12 98 ILE A N 1
ATOM 762 C CA . ILE A 1 98 ? 12.867 -4.18 10.461 1 98.12 98 ILE A CA 1
ATOM 763 C C . ILE A 1 98 ? 13.812 -4.473 9.297 1 98.12 98 ILE A C 1
ATOM 765 O O . ILE A 1 98 ? 13.914 -5.613 8.844 1 98.12 98 ILE A O 1
ATOM 769 N N . ALA A 1 99 ? 14.477 -3.414 8.836 1 96.75 99 ALA A N 1
ATOM 770 C CA . ALA A 1 99 ? 15.43 -3.584 7.742 1 96.75 99 ALA A CA 1
ATOM 771 C C . ALA A 1 99 ? 16.547 -4.547 8.133 1 96.75 99 ALA A C 1
ATOM 773 O O . ALA A 1 99 ? 16.938 -5.414 7.348 1 96.75 99 ALA A O 1
ATOM 774 N N . VAL A 1 100 ? 17.094 -4.402 9.266 1 96.94 100 VAL A N 1
ATOM 775 C CA . VAL A 1 100 ? 18.141 -5.281 9.773 1 96.94 100 VAL A CA 1
ATOM 776 C C . VAL A 1 100 ? 17.594 -6.703 9.914 1 96.94 100 VAL A C 1
ATOM 778 O O . VAL A 1 100 ? 18.25 -7.668 9.508 1 96.94 100 VAL A O 1
ATOM 781 N N . TRP A 1 101 ? 16.375 -6.832 10.469 1 97.5 101 TRP A N 1
ATOM 782 C CA . TRP A 1 101 ? 15.727 -8.125 10.602 1 97.5 101 TRP A CA 1
ATOM 783 C C . TRP A 1 101 ? 15.531 -8.781 9.242 1 97.5 101 TRP A C 1
ATOM 785 O O . TRP A 1 101 ? 15.734 -9.992 9.094 1 97.5 101 TRP A O 1
ATOM 795 N N . ASN A 1 102 ? 15.141 -8.008 8.266 1 94.5 102 ASN A N 1
ATOM 796 C CA . ASN A 1 102 ? 14.969 -8.516 6.914 1 94.5 102 ASN A CA 1
ATOM 797 C C . ASN A 1 102 ? 16.266 -9.102 6.363 1 94.5 102 ASN A C 1
ATOM 799 O O . ASN A 1 102 ? 16.281 -10.227 5.867 1 94.5 102 ASN A O 1
ATOM 803 N N . GLY A 1 103 ? 17.359 -8.383 6.496 1 91.81 103 GLY A N 1
ATOM 804 C CA . GLY A 1 103 ? 18.641 -8.828 5.969 1 91.81 103 GLY A CA 1
ATOM 805 C C . GLY A 1 103 ? 19.234 -9.977 6.754 1 91.81 103 GLY A C 1
ATOM 806 O O . GLY A 1 103 ? 19.828 -10.891 6.172 1 91.81 103 GLY A O 1
ATOM 807 N N . ALA A 1 104 ? 19.062 -9.984 8.023 1 95.38 104 ALA A N 1
ATOM 808 C CA . ALA A 1 104 ? 19.734 -10.953 8.898 1 95.38 104 ALA A CA 1
ATOM 809 C C . ALA A 1 104 ? 18.984 -12.281 8.898 1 95.38 104 ALA A C 1
ATOM 811 O O . ALA A 1 104 ? 19.578 -13.336 9.125 1 95.38 104 ALA A O 1
ATOM 812 N N . TYR A 1 105 ? 17.641 -12.156 8.578 1 96.62 105 TYR A N 1
ATOM 813 C CA . TYR A 1 105 ? 16.875 -13.383 8.758 1 96.62 105 TYR A CA 1
ATOM 814 C C . TYR A 1 105 ? 15.922 -13.609 7.59 1 96.62 105 TYR A C 1
ATOM 816 O O . TYR A 1 105 ? 15.984 -14.641 6.914 1 96.62 105 TYR A O 1
ATOM 824 N N . PHE A 1 106 ? 15.07 -12.727 7.328 1 95.12 106 PHE A N 1
ATOM 825 C CA . PHE A 1 106 ? 13.969 -12.977 6.406 1 95.12 106 PHE A CA 1
ATOM 826 C C . PHE A 1 106 ? 14.492 -13.297 5.012 1 95.12 106 PHE A C 1
ATOM 828 O O . PHE A 1 106 ? 14.07 -14.281 4.402 1 95.12 106 PHE A O 1
ATOM 835 N N . ALA A 1 107 ? 15.32 -12.445 4.527 1 90.5 107 ALA A N 1
ATOM 836 C CA . ALA A 1 107 ? 15.82 -12.625 3.168 1 90.5 107 ALA A CA 1
ATOM 837 C C . ALA A 1 107 ? 16.625 -13.922 3.051 1 90.5 107 ALA A C 1
ATOM 839 O O . ALA A 1 107 ? 16.453 -14.672 2.084 1 90.5 107 ALA A O 1
ATOM 840 N N . THR A 1 108 ? 17.453 -14.25 4.004 1 93.94 108 THR A N 1
ATOM 841 C CA . THR A 1 108 ? 18.297 -15.438 3.971 1 93.94 108 THR A CA 1
ATOM 842 C C . THR A 1 108 ? 17.469 -16.703 4.164 1 93.94 108 THR A C 1
ATOM 844 O O . THR A 1 108 ? 17.672 -17.703 3.479 1 93.94 108 THR A O 1
ATOM 847 N N . GLU A 1 109 ? 16.484 -16.609 5.016 1 95.94 109 GLU A N 1
ATOM 848 C CA . GLU A 1 109 ? 15.641 -17.766 5.324 1 95.94 109 GLU A CA 1
ATOM 849 C C . GLU A 1 109 ? 14.75 -18.125 4.137 1 95.94 109 GLU A C 1
ATOM 851 O O . GLU A 1 109 ? 14.625 -19.312 3.785 1 95.94 109 GLU A O 1
ATOM 856 N N . VAL A 1 110 ? 14.203 -17.156 3.508 1 91.88 110 VAL A N 1
ATOM 857 C CA . VAL A 1 110 ? 13.297 -17.469 2.406 1 91.88 110 VAL A CA 1
ATOM 858 C C . VAL A 1 110 ? 14.094 -18 1.215 1 91.88 110 VAL A C 1
ATOM 860 O O . VAL A 1 110 ? 13.609 -18.859 0.478 1 91.88 110 VAL A O 1
ATOM 863 N N . ARG A 1 111 ? 15.234 -17.5 1.01 1 89.88 111 ARG A N 1
ATOM 864 C CA . ARG A 1 111 ? 16.094 -18.031 -0.038 1 89.88 111 ARG A CA 1
ATOM 865 C C . ARG A 1 111 ? 16.406 -19.5 0.221 1 89.88 111 ARG A C 1
ATOM 867 O O . ARG A 1 111 ? 16.406 -20.312 -0.704 1 89.88 111 ARG A O 1
ATOM 874 N N . TRP A 1 112 ? 16.688 -19.797 1.467 1 93.06 112 TRP A N 1
ATOM 875 C CA . TRP A 1 112 ? 16.922 -21.172 1.843 1 93.06 112 TRP A CA 1
ATOM 876 C C . TRP A 1 112 ? 15.68 -22.031 1.609 1 93.06 112 TRP A C 1
ATOM 878 O O . TRP A 1 112 ? 15.766 -23.109 1.036 1 93.06 112 TRP A O 1
ATOM 888 N N . LEU A 1 113 ? 14.57 -21.562 2.008 1 93.81 113 LEU A N 1
ATOM 889 C CA . LEU A 1 113 ? 13.32 -22.297 1.856 1 93.81 113 LEU A CA 1
ATOM 890 C C . LEU A 1 113 ? 13.031 -22.578 0.386 1 93.81 113 LEU A C 1
ATOM 892 O O . LEU A 1 113 ? 12.68 -23.703 0.023 1 93.81 113 LEU A O 1
ATOM 896 N N . LEU A 1 114 ? 13.242 -21.578 -0.424 1 89.38 114 LEU A N 1
ATOM 897 C CA . LEU A 1 114 ? 12.953 -21.719 -1.848 1 89.38 114 LEU A CA 1
ATOM 898 C C . LEU A 1 114 ? 13.93 -22.688 -2.502 1 89.38 114 LEU A C 1
ATOM 900 O O . LEU A 1 114 ? 13.539 -23.484 -3.359 1 89.38 114 LEU A O 1
ATOM 904 N N . ARG A 1 115 ? 15.125 -22.625 -2.109 1 89.69 115 ARG A N 1
ATOM 905 C CA . ARG A 1 115 ? 16.125 -23.531 -2.652 1 89.69 115 ARG A CA 1
ATOM 906 C C . ARG A 1 115 ? 15.828 -24.984 -2.266 1 89.69 115 ARG A C 1
ATOM 908 O O . ARG A 1 115 ? 15.789 -25.859 -3.125 1 89.69 115 ARG A O 1
ATOM 915 N N . VAL A 1 116 ? 15.547 -25.25 -1.07 1 92.06 116 VAL A N 1
ATOM 916 C CA . VAL A 1 116 ? 15.328 -26.578 -0.536 1 92.06 116 VAL A CA 1
ATOM 917 C C . VAL A 1 116 ? 14.047 -27.172 -1.116 1 92.06 116 VAL A C 1
ATOM 919 O O . VAL A 1 116 ? 13.969 -28.375 -1.384 1 92.06 116 VAL A O 1
ATOM 922 N N . ALA A 1 117 ? 13.07 -26.359 -1.258 1 90.94 117 ALA A N 1
ATOM 923 C CA . ALA A 1 117 ? 11.789 -26.812 -1.779 1 90.94 117 ALA A CA 1
ATOM 924 C C . ALA A 1 117 ? 11.945 -27.406 -3.176 1 90.94 117 ALA A C 1
ATOM 926 O O . ALA A 1 117 ? 11.094 -28.172 -3.633 1 90.94 117 ALA A O 1
ATOM 927 N N . GLN A 1 118 ? 13.016 -26.969 -3.879 1 88.75 118 GLN A N 1
ATOM 928 C CA . GLN A 1 118 ? 13.234 -27.438 -5.242 1 88.75 118 GLN A CA 1
ATOM 929 C C . GLN A 1 118 ? 14.117 -28.688 -5.258 1 88.75 118 GLN A C 1
ATOM 931 O O . GLN A 1 118 ? 14.344 -29.281 -6.316 1 88.75 118 GLN A O 1
ATOM 936 N N . GLU A 1 119 ? 14.539 -29.125 -4.121 1 87.62 119 GLU A N 1
ATOM 937 C CA . GLU A 1 119 ? 15.367 -30.328 -4.008 1 87.62 119 GLU A CA 1
ATOM 938 C C . GLU A 1 119 ? 14.516 -31.578 -3.807 1 87.62 119 GLU A C 1
ATOM 940 O O . GLU A 1 119 ? 13.328 -31.469 -3.48 1 87.62 119 GLU A O 1
ATOM 945 N N . ASN A 1 120 ? 15.156 -32.719 -4.027 1 85 120 ASN A N 1
ATOM 946 C CA . ASN A 1 120 ? 14.469 -34 -3.941 1 85 120 ASN A CA 1
ATOM 947 C C . ASN A 1 120 ? 14.188 -34.375 -2.494 1 85 120 ASN A C 1
ATOM 949 O O . ASN A 1 120 ? 13.164 -35.031 -2.201 1 85 120 ASN A O 1
ATOM 953 N N . VAL A 1 121 ? 15.094 -34.094 -1.622 1 88.19 121 VAL A N 1
ATOM 954 C CA . VAL A 1 121 ? 14.938 -34.438 -0.213 1 88.19 121 VAL A CA 1
ATOM 955 C C . VAL A 1 121 ? 14.734 -33.156 0.61 1 88.19 121 VAL A C 1
ATOM 957 O O . VAL A 1 121 ? 15.586 -32.25 0.594 1 88.19 121 VAL A O 1
ATOM 960 N N . VAL A 1 122 ? 13.578 -33.125 1.3 1 89.5 122 VAL A N 1
ATOM 961 C CA . VAL A 1 122 ? 13.234 -32 2.16 1 89.5 122 VAL A CA 1
ATOM 962 C C . VAL A 1 122 ? 13.531 -32.344 3.617 1 89.5 122 VAL A C 1
ATOM 964 O O . VAL A 1 122 ? 13.094 -33.406 4.109 1 89.5 122 VAL A O 1
ATOM 967 N N . PRO A 1 123 ? 14.383 -31.5 4.207 1 94.31 123 PRO A N 1
ATOM 968 C CA . PRO A 1 123 ? 14.711 -31.781 5.609 1 94.31 123 PRO A CA 1
ATOM 969 C C . PRO A 1 123 ? 13.484 -31.812 6.512 1 94.31 123 PRO A C 1
ATOM 971 O O . PRO A 1 123 ? 12.469 -31.188 6.199 1 94.31 123 PRO A O 1
ATOM 974 N N . ALA A 1 124 ? 13.594 -32.5 7.625 1 93.06 124 ALA A N 1
ATOM 975 C CA . ALA A 1 124 ? 12.477 -32.719 8.539 1 93.06 124 ALA A CA 1
ATOM 976 C C . ALA A 1 124 ? 11.992 -31.422 9.156 1 93.06 124 ALA A C 1
ATOM 978 O O . ALA A 1 124 ? 10.82 -31.297 9.516 1 93.06 124 ALA A O 1
ATOM 979 N N . ASP A 1 125 ? 12.844 -30.422 9.258 1 95.62 125 ASP A N 1
ATOM 980 C CA . ASP A 1 125 ? 12.461 -29.188 9.938 1 95.62 125 ASP A CA 1
ATOM 981 C C . ASP A 1 125 ? 11.953 -28.141 8.938 1 95.62 125 ASP A C 1
ATOM 983 O O . ASP A 1 125 ? 11.641 -27.016 9.32 1 95.62 125 ASP A O 1
ATOM 987 N N . PHE A 1 126 ? 11.844 -28.484 7.695 1 96.31 126 PHE A N 1
ATOM 988 C CA . PHE A 1 126 ? 11.477 -27.547 6.633 1 96.31 126 PHE A CA 1
ATOM 989 C C . PHE A 1 126 ? 10.109 -26.938 6.902 1 96.31 126 PHE A C 1
ATOM 991 O O . PHE A 1 126 ? 9.961 -25.703 6.891 1 96.31 126 PHE A O 1
ATOM 998 N N . VAL A 1 127 ? 9.148 -27.75 7.215 1 95.5 127 VAL A N 1
ATOM 999 C CA . VAL A 1 127 ? 7.781 -27.281 7.391 1 95.5 127 VAL A CA 1
ATOM 1000 C C . VAL A 1 127 ? 7.703 -26.359 8.602 1 95.5 127 VAL A C 1
ATOM 1002 O O . VAL A 1 127 ? 7.039 -25.328 8.562 1 95.5 127 VAL A O 1
ATOM 1005 N N . GLY A 1 128 ? 8.367 -26.703 9.633 1 96.81 128 GLY A N 1
ATOM 1006 C CA . GLY A 1 128 ? 8.422 -25.844 10.805 1 96.81 128 GLY A CA 1
ATOM 1007 C C . GLY A 1 128 ? 9.047 -24.484 10.531 1 96.81 128 GLY A C 1
ATOM 1008 O O . GLY A 1 128 ? 8.547 -23.469 10.992 1 96.81 128 GLY A O 1
ATOM 1009 N N . ARG A 1 129 ? 10.141 -24.469 9.789 1 96.75 129 ARG A N 1
ATOM 1010 C CA . ARG A 1 129 ? 10.828 -23.234 9.43 1 96.75 129 ARG A CA 1
ATOM 1011 C C . ARG A 1 129 ? 9.961 -22.375 8.516 1 96.75 129 ARG A C 1
ATOM 1013 O O . ARG A 1 129 ? 9.945 -21.156 8.648 1 96.75 129 ARG A O 1
ATOM 1020 N N . ALA A 1 130 ? 9.258 -23.031 7.648 1 96.5 130 ALA A N 1
ATOM 1021 C CA . ALA A 1 130 ? 8.344 -22.312 6.766 1 96.5 130 ALA A CA 1
ATOM 1022 C C . ALA A 1 130 ? 7.234 -21.625 7.559 1 96.5 130 ALA A C 1
ATOM 1024 O O . ALA A 1 130 ? 6.945 -20.453 7.344 1 96.5 130 ALA A O 1
ATOM 1025 N N . HIS A 1 131 ? 6.676 -22.359 8.461 1 95.88 131 HIS A N 1
ATOM 1026 C CA . HIS A 1 131 ? 5.605 -21.812 9.281 1 95.88 131 HIS A CA 1
ATOM 1027 C C . HIS A 1 131 ? 6.121 -20.672 10.172 1 95.88 131 HIS A C 1
ATOM 1029 O O . HIS A 1 131 ? 5.426 -19.688 10.375 1 95.88 131 HIS A O 1
ATOM 1035 N N . ARG A 1 132 ? 7.277 -20.844 10.68 1 97.44 132 ARG A N 1
ATOM 1036 C CA . ARG A 1 132 ? 7.879 -19.797 11.492 1 97.44 132 ARG A CA 1
ATOM 1037 C C . ARG A 1 132 ? 8.117 -18.547 10.664 1 97.44 132 ARG A C 1
ATOM 1039 O O . ARG A 1 132 ? 7.852 -17.422 11.125 1 97.44 132 ARG A O 1
ATOM 1046 N N . TRP A 1 133 ? 8.641 -18.703 9.523 1 97.5 133 TRP A N 1
ATOM 1047 C CA . TRP A 1 133 ? 8.883 -17.578 8.641 1 97.5 133 TRP A CA 1
ATOM 1048 C C . TRP A 1 133 ? 7.594 -16.812 8.359 1 97.5 133 TRP A C 1
ATOM 1050 O O . TRP A 1 133 ? 7.562 -15.578 8.43 1 97.5 133 TRP A O 1
ATOM 1060 N N . TYR A 1 134 ? 6.562 -17.516 8.109 1 96.38 134 TYR A N 1
ATOM 1061 C CA . TYR A 1 134 ? 5.273 -16.891 7.812 1 96.38 134 TYR A CA 1
ATOM 1062 C C . TYR A 1 134 ? 4.707 -16.203 9.047 1 96.38 134 TYR A C 1
ATOM 1064 O O . TYR A 1 134 ? 4.199 -15.086 8.953 1 96.38 134 TYR A O 1
ATOM 1072 N N . LEU A 1 135 ? 4.809 -16.859 10.203 1 97.25 135 LEU A N 1
ATOM 1073 C CA . LEU A 1 135 ? 4.355 -16.25 11.445 1 97.25 135 LEU A CA 1
ATOM 1074 C C . LEU A 1 135 ? 5.102 -14.945 11.711 1 97.25 135 LEU A C 1
ATOM 1076 O O . LEU A 1 135 ? 4.488 -13.938 12.078 1 97.25 135 LEU A O 1
ATOM 1080 N N . LEU A 1 136 ? 6.367 -15.016 11.523 1 97.69 136 LEU A N 1
ATOM 1081 C CA . LEU A 1 136 ? 7.188 -13.836 11.766 1 97.69 136 LEU A CA 1
ATOM 1082 C C . LEU A 1 136 ? 6.891 -12.742 10.742 1 97.69 136 LEU A C 1
ATOM 1084 O O . LEU A 1 136 ? 7.066 -11.555 11.023 1 97.69 136 LEU A O 1
ATOM 1088 N N . THR A 1 137 ? 6.445 -13.125 9.57 1 97.5 137 THR A N 1
ATOM 1089 C CA . THR A 1 137 ? 6.008 -12.148 8.578 1 97.5 137 THR A CA 1
ATOM 1090 C C . THR A 1 137 ? 4.844 -11.32 9.109 1 97.5 137 THR A C 1
ATOM 1092 O O . THR A 1 137 ? 4.781 -10.109 8.891 1 97.5 137 THR A O 1
ATOM 1095 N N . TRP A 1 138 ? 3.963 -11.938 9.883 1 97.44 138 TRP A N 1
ATOM 1096 C CA . TRP A 1 138 ? 2.84 -11.219 10.477 1 97.44 138 TRP A CA 1
ATOM 1097 C C . TRP A 1 138 ? 3.316 -10.266 11.57 1 97.44 138 TRP A C 1
ATOM 1099 O O . TRP A 1 138 ? 2.797 -9.156 11.711 1 97.44 138 TRP A O 1
ATOM 1109 N N . VAL A 1 139 ? 4.281 -10.703 12.258 1 98 139 VAL A N 1
ATOM 1110 C CA . VAL A 1 139 ? 4.863 -9.844 13.281 1 98 139 VAL A CA 1
ATOM 1111 C C . VAL A 1 139 ? 5.523 -8.633 12.633 1 98 139 VAL A C 1
ATOM 1113 O O . VAL A 1 139 ? 5.34 -7.5 13.086 1 98 139 VAL A O 1
ATOM 1116 N N . ARG A 1 140 ? 6.238 -8.891 11.57 1 97.06 140 ARG A N 1
ATOM 1117 C CA . ARG A 1 140 ? 6.895 -7.824 10.82 1 97.06 140 ARG A CA 1
ATOM 1118 C C . ARG A 1 140 ? 5.871 -6.855 10.234 1 97.06 140 ARG A C 1
ATOM 1120 O O . ARG A 1 140 ? 6.105 -5.648 10.188 1 97.06 140 ARG A O 1
ATOM 1127 N N . GLN A 1 141 ? 4.801 -7.41 9.859 1 97.56 141 GLN A N 1
ATOM 1128 C CA . GLN A 1 141 ? 3.738 -6.578 9.297 1 97.56 141 GLN A CA 1
ATOM 1129 C C . GLN A 1 141 ? 3.17 -5.629 10.352 1 97.56 141 GLN A C 1
ATOM 1131 O O . GLN A 1 141 ? 2.963 -4.445 10.078 1 97.56 141 GLN A O 1
ATOM 1136 N N . VAL A 1 142 ? 2.902 -6.129 11.516 1 97.88 142 VAL A N 1
ATOM 1137 C CA . VAL A 1 142 ? 2.406 -5.301 12.609 1 97.88 142 VAL A CA 1
ATOM 1138 C C . VAL A 1 142 ? 3.441 -4.238 12.961 1 97.88 142 VAL A C 1
ATOM 1140 O O . VAL A 1 142 ? 3.096 -3.076 13.188 1 97.88 142 VAL A O 1
ATOM 1143 N N . ALA A 1 143 ? 4.695 -4.637 12.953 1 98.38 143 ALA A N 1
ATOM 1144 C CA . ALA A 1 143 ? 5.77 -3.689 13.242 1 98.38 143 ALA A CA 1
ATOM 1145 C C . ALA A 1 143 ? 5.824 -2.584 12.195 1 98.38 143 ALA A C 1
ATOM 1147 O O . ALA A 1 143 ? 6.102 -1.427 12.516 1 98.38 143 ALA A O 1
ATOM 1148 N N . MET A 1 144 ? 5.543 -2.891 10.969 1 98.25 144 MET A N 1
ATOM 1149 C CA . MET A 1 144 ? 5.609 -1.935 9.867 1 98.25 144 MET A CA 1
ATOM 1150 C C . MET A 1 144 ? 4.516 -0.881 9.992 1 98.25 144 MET A C 1
ATOM 1152 O O . MET A 1 144 ? 4.598 0.183 9.375 1 98.25 144 MET A O 1
ATOM 1156 N N . ALA A 1 145 ? 3.492 -1.147 10.797 1 98.62 145 ALA A N 1
ATOM 1157 C CA . ALA A 1 145 ? 2.439 -0.163 11.031 1 98.62 145 ALA A CA 1
ATOM 1158 C C . ALA A 1 145 ? 2.98 1.047 11.789 1 98.62 145 ALA A C 1
ATOM 1160 O O . ALA A 1 145 ? 2.443 2.15 11.672 1 98.62 145 ALA A O 1
ATOM 1161 N N . VAL A 1 146 ? 4.043 0.829 12.484 1 98.69 146 VAL A N 1
ATOM 1162 C CA . VAL A 1 146 ? 4.59 1.887 13.328 1 98.69 146 VAL A CA 1
ATOM 1163 C C . VAL A 1 146 ? 5.184 2.988 12.453 1 98.69 146 VAL A C 1
ATOM 1165 O O . VAL A 1 146 ? 4.773 4.148 12.531 1 98.69 146 VAL A O 1
ATOM 1168 N N . PRO A 1 147 ? 6.18 2.674 11.578 1 98.88 147 PRO A N 1
ATOM 1169 C CA . PRO A 1 147 ? 6.656 3.754 10.711 1 98.88 147 PRO A CA 1
ATOM 1170 C C . PRO A 1 147 ? 5.559 4.32 9.812 1 98.88 147 PRO A C 1
ATOM 1172 O O . PRO A 1 147 ? 5.562 5.516 9.508 1 98.88 147 PRO A O 1
ATOM 1175 N N . PHE A 1 148 ? 4.66 3.523 9.391 1 98.81 148 PHE A N 1
ATOM 1176 C CA . PHE A 1 148 ? 3.533 3.975 8.586 1 98.81 148 PHE A CA 1
ATOM 1177 C C . PHE A 1 148 ? 2.734 5.047 9.312 1 98.81 148 PHE A C 1
ATOM 1179 O O . PHE A 1 148 ? 2.529 6.141 8.789 1 98.81 148 PHE A O 1
ATOM 1186 N N . PHE A 1 149 ? 2.355 4.789 10.5 1 98.62 149 PHE A N 1
ATOM 1187 C CA . PHE A 1 149 ? 1.587 5.734 11.297 1 98.62 149 PHE A CA 1
ATOM 1188 C C . PHE A 1 149 ? 2.436 6.945 11.672 1 98.62 149 PHE A C 1
ATOM 1190 O O . PHE A 1 149 ? 1.945 8.078 11.688 1 98.62 149 PHE A O 1
ATOM 1197 N N . ALA A 1 150 ? 3.664 6.691 11.969 1 98.69 150 ALA A N 1
ATOM 1198 C CA . ALA A 1 150 ? 4.566 7.766 12.383 1 98.69 150 ALA A CA 1
ATOM 1199 C C . ALA A 1 150 ? 4.684 8.828 11.297 1 98.69 150 ALA A C 1
ATOM 1201 O O . ALA A 1 150 ? 4.637 10.023 11.578 1 98.69 150 ALA A O 1
ATOM 1202 N N . VAL A 1 151 ? 4.84 8.398 10.047 1 98.25 151 VAL A N 1
ATOM 1203 C CA . VAL A 1 151 ? 5.012 9.375 8.977 1 98.25 151 VAL A CA 1
ATOM 1204 C C . VAL A 1 151 ? 3.695 10.102 8.734 1 98.25 151 VAL A C 1
ATOM 1206 O O . VAL A 1 151 ? 3.691 11.281 8.359 1 98.25 151 VAL A O 1
ATOM 1209 N N . MET A 1 152 ? 2.566 9.453 8.953 1 97.94 152 MET A N 1
ATOM 1210 C CA . MET A 1 152 ? 1.279 10.125 8.805 1 97.94 152 MET A CA 1
ATOM 1211 C C . MET A 1 152 ? 1.095 11.188 9.891 1 97.94 152 MET A C 1
ATOM 1213 O O . MET A 1 152 ? 0.622 12.289 9.609 1 97.94 152 MET A O 1
ATOM 1217 N N . MET A 1 153 ? 1.531 10.836 11.07 1 97.5 153 MET A N 1
ATOM 1218 C CA . MET A 1 153 ? 1.453 11.805 12.156 1 97.5 153 MET A CA 1
ATOM 1219 C C . MET A 1 153 ? 2.406 12.977 11.914 1 97.5 153 MET A C 1
ATOM 1221 O O . MET A 1 153 ? 2.07 14.125 12.203 1 97.5 153 MET A O 1
ATOM 1225 N N . ALA A 1 154 ? 3.52 12.609 11.438 1 97.44 154 ALA A N 1
ATOM 1226 C CA . ALA A 1 154 ? 4.461 13.68 11.109 1 97.44 154 ALA A CA 1
ATOM 1227 C C . ALA A 1 154 ? 3.879 14.617 10.062 1 97.44 154 ALA A C 1
ATOM 1229 O O . ALA A 1 154 ? 4.035 15.836 10.148 1 97.44 154 ALA A O 1
ATOM 1230 N N . LEU A 1 155 ? 3.25 14.039 9.141 1 95.5 155 LEU A N 1
ATOM 1231 C CA . LEU A 1 155 ? 2.637 14.812 8.07 1 95.5 155 LEU A CA 1
ATOM 1232 C C . LEU A 1 155 ? 1.563 15.75 8.625 1 95.5 155 LEU A C 1
ATOM 1234 O O . LEU A 1 155 ? 1.4 16.875 8.141 1 95.5 155 LEU A O 1
ATOM 1238 N N . MET A 1 156 ? 0.889 15.336 9.617 1 94.19 156 MET A N 1
ATOM 1239 C CA . MET A 1 156 ? -0.213 16.094 10.203 1 94.19 156 MET A CA 1
ATOM 1240 C C . MET A 1 156 ? 0.31 17.203 11.117 1 94.19 156 MET A C 1
ATOM 1242 O O . MET A 1 156 ? -0.435 18.109 11.484 1 94.19 156 MET A O 1
ATOM 1246 N N . THR A 1 157 ? 1.528 17.094 11.477 1 92.06 157 THR A N 1
ATOM 1247 C CA . THR A 1 157 ? 2.135 18.047 12.398 1 92.06 157 THR A CA 1
ATOM 1248 C C . THR A 1 157 ? 2.838 19.172 11.641 1 92.06 157 THR A C 1
ATOM 1250 O O . THR A 1 157 ? 3.729 18.906 10.828 1 92.06 157 THR A O 1
ATOM 1253 N N . PRO A 1 158 ? 2.439 20.406 11.938 1 87.56 158 PRO A N 1
ATOM 1254 C CA . PRO A 1 158 ? 3.107 21.516 11.25 1 87.56 158 PRO A CA 1
ATOM 1255 C C . PRO A 1 158 ? 4.582 21.641 11.633 1 87.56 158 PRO A C 1
ATOM 1257 O O . PRO A 1 158 ? 4.949 21.375 12.781 1 87.56 158 PRO A O 1
ATOM 1260 N N . ALA A 1 159 ? 5.355 22.016 10.625 1 85.62 159 ALA A N 1
ATOM 1261 C CA . ALA A 1 159 ? 6.766 22.281 10.891 1 85.62 159 ALA A CA 1
ATOM 1262 C C . ALA A 1 159 ? 6.941 23.516 11.773 1 85.62 159 ALA A C 1
ATOM 1264 O O . ALA A 1 159 ? 6.234 24.5 11.602 1 85.62 159 ALA A O 1
ATOM 1265 N N . SER A 1 160 ? 7.473 23.469 12.953 1 76.94 160 SER A N 1
ATOM 1266 C CA . SER A 1 160 ? 7.676 24.594 13.852 1 76.94 160 SER A CA 1
ATOM 1267 C C . SER A 1 160 ? 8.891 25.422 13.438 1 76.94 160 SER A C 1
ATOM 1269 O O . SER A 1 160 ? 9.867 24.875 12.914 1 76.94 160 SER A O 1
ATOM 1271 N N . ALA A 1 161 ? 8.656 26.812 13.273 1 59.53 161 ALA A N 1
ATOM 1272 C CA . ALA A 1 161 ? 9.742 27.766 13.055 1 59.53 161 ALA A CA 1
ATOM 1273 C C . ALA A 1 161 ? 10.688 27.812 14.25 1 59.53 161 ALA A C 1
ATOM 1275 O O . ALA A 1 161 ? 10.266 27.594 15.391 1 59.53 161 ALA A O 1
ATOM 1276 N N . SER A 1 162 ? 11.836 27.422 14.195 1 51.91 162 SER A N 1
ATOM 1277 C CA . SER A 1 162 ? 12.797 27.594 15.281 1 51.91 162 SER A CA 1
ATOM 1278 C C . SER A 1 162 ? 12.492 28.859 16.094 1 51.91 162 SER A C 1
ATOM 1280 O O . SER A 1 162 ? 12.844 28.938 17.266 1 51.91 162 SER A O 1
ATOM 1282 N N . GLY A 1 163 ? 12.164 30.016 15.391 1 44.97 163 GLY A N 1
ATOM 1283 C CA . GLY A 1 163 ? 12.516 31.312 15.945 1 44.97 163 GLY A CA 1
ATOM 1284 C C . GLY A 1 163 ? 11.555 31.781 17.016 1 44.97 163 GLY A C 1
ATOM 1285 O O . GLY A 1 163 ? 11.133 32.938 17.016 1 44.97 163 GLY A O 1
ATOM 1286 N N . SER A 1 164 ? 10.656 31.047 17.594 1 41.59 164 SER A N 1
ATOM 1287 C CA . SER A 1 164 ? 10.039 31.844 18.641 1 41.59 164 SER A CA 1
ATOM 1288 C C . SER A 1 164 ? 11.094 32.469 19.547 1 41.59 164 SER A C 1
ATOM 1290 O O . SER A 1 164 ? 11.812 31.766 20.25 1 41.59 164 SER A O 1
ATOM 1292 N N . VAL A 1 165 ? 11.773 33.469 19.062 1 38.38 165 VAL A N 1
ATOM 1293 C CA . VAL A 1 165 ? 12.547 34.344 19.922 1 38.38 165 VAL A CA 1
ATOM 1294 C C . VAL A 1 165 ? 11.727 34.688 21.172 1 38.38 165 VAL A C 1
ATOM 1296 O O . VAL A 1 165 ? 10.625 35.219 21.078 1 38.38 165 VAL A O 1
ATOM 1299 N N . SER A 1 166 ? 11.875 33.969 22.25 1 42.25 166 SER A N 1
ATOM 1300 C CA . SER A 1 166 ? 11.469 34.5 23.547 1 42.25 166 SER A CA 1
ATOM 1301 C C . SER A 1 166 ? 11.625 36 23.609 1 42.25 166 SER A C 1
ATOM 1303 O O . SER A 1 166 ? 12.734 36.531 23.484 1 42.25 166 SER A O 1
ATOM 1305 N N . GLN A 1 167 ? 10.828 36.844 22.953 1 38.44 167 GLN A N 1
ATOM 1306 C CA . GLN A 1 167 ? 10.805 38.281 23.219 1 38.44 167 GLN A CA 1
ATOM 1307 C C . GLN A 1 167 ? 11.023 38.562 24.703 1 38.44 167 GLN A C 1
ATOM 1309 O O . GLN A 1 167 ? 10.117 38.344 25.516 1 38.44 167 GLN A O 1
ATOM 1314 N N . TRP A 1 168 ? 12.156 38.188 25.344 1 42.56 168 TRP A N 1
ATOM 1315 C CA . TRP A 1 168 ? 12.555 38.812 26.594 1 42.56 168 TRP A CA 1
ATOM 1316 C C . TRP A 1 168 ? 12.25 40.312 26.594 1 42.56 168 TRP A C 1
ATOM 1318 O O . TRP A 1 168 ? 12.852 41.062 25.828 1 42.56 168 TRP A O 1
ATOM 1328 N N . ARG A 1 169 ? 11.047 40.781 26.547 1 44.06 169 ARG A N 1
ATOM 1329 C CA . ARG A 1 169 ? 10.656 42.156 26.828 1 44.06 169 ARG A CA 1
ATOM 1330 C C . ARG A 1 169 ? 11.453 42.75 28 1 44.06 169 ARG A C 1
ATOM 1332 O O . ARG A 1 169 ? 11.352 42.25 29.125 1 44.06 169 ARG A O 1
ATOM 1339 N N . ALA A 1 170 ? 12.641 43.25 27.797 1 47.28 170 ALA A N 1
ATOM 1340 C CA . ALA A 1 170 ? 13.367 44.156 28.703 1 47.28 170 ALA A CA 1
ATOM 1341 C C . ALA A 1 170 ? 12.414 45.125 29.391 1 47.28 170 ALA A C 1
ATOM 1343 O O . ALA A 1 170 ? 11.766 45.938 28.734 1 47.28 170 ALA A O 1
ATOM 1344 N N . GLU A 1 171 ? 11.711 44.781 30.406 1 45.44 171 GLU A N 1
ATOM 1345 C CA . GLU A 1 171 ? 11.102 45.781 31.297 1 45.44 171 GLU A CA 1
ATOM 1346 C C . GLU A 1 171 ? 12.031 46.969 31.516 1 45.44 171 GLU A C 1
ATOM 1348 O O . GLU A 1 171 ? 13.195 46.781 31.875 1 45.44 171 GLU A O 1
ATOM 1353 N N . PRO A 1 172 ? 11.852 47.969 30.781 1 47.09 172 PRO A N 1
ATOM 1354 C CA . PRO A 1 172 ? 12.711 49.125 31.062 1 47.09 172 PRO A CA 1
ATOM 1355 C C . PRO A 1 172 ? 12.914 49.344 32.562 1 47.09 172 PRO A C 1
ATOM 1357 O O . PRO A 1 172 ? 11.961 49.25 33.344 1 47.09 172 PRO A O 1
ATOM 1360 N N . ALA A 1 173 ? 14.047 49.031 33.125 1 49.44 173 ALA A N 1
ATOM 1361 C CA . ALA A 1 173 ? 14.375 49.469 34.469 1 49.44 173 ALA A CA 1
ATOM 1362 C C . ALA A 1 173 ? 13.953 50.906 34.719 1 49.44 173 ALA A C 1
ATOM 1364 O O . ALA A 1 173 ? 14.445 51.812 34.062 1 49.44 173 ALA A O 1
ATOM 1365 N N . VAL A 1 174 ? 12.789 51.281 35.031 1 46 174 VAL A N 1
ATOM 1366 C CA . VAL A 1 174 ? 12.477 52.562 35.656 1 46 174 VAL A CA 1
ATOM 1367 C C . VAL A 1 174 ? 13.383 52.781 36.844 1 46 174 VAL A C 1
ATOM 1369 O O . VAL A 1 174 ? 13.359 52 37.812 1 46 174 VAL A O 1
ATOM 1372 N N . GLY A 1 175 ? 14.656 53.188 36.594 1 33.03 175 GLY A N 1
ATOM 1373 C CA . GLY A 1 175 ? 15.227 54 37.625 1 33.03 175 GLY A CA 1
ATOM 1374 C C . GLY A 1 175 ? 14.445 55.281 37.844 1 33.03 175 GLY A C 1
ATOM 1375 O O . GLY A 1 175 ? 13.711 55.75 36.969 1 33.03 175 GLY A O 1
ATOM 1376 N N . MET B 1 1 ? -14.156 26.562 15.219 1 52.5 1 MET B N 1
ATOM 1377 C CA . MET B 1 1 ? -14.648 25.188 15.289 1 52.5 1 MET B CA 1
ATOM 1378 C C . MET B 1 1 ? -14.508 24.625 16.703 1 52.5 1 MET B C 1
ATOM 1380 O O . MET B 1 1 ? -13.516 24.906 17.391 1 52.5 1 MET B O 1
ATOM 1384 N N . GLU B 1 2 ? -15.578 24.062 17.281 1 63.66 2 GLU B N 1
ATOM 1385 C CA . GLU B 1 2 ? -15.461 23.422 18.594 1 63.66 2 GLU B CA 1
ATOM 1386 C C . GLU B 1 2 ? -14.367 22.344 18.578 1 63.66 2 GLU B C 1
ATOM 1388 O O . GLU B 1 2 ? -14.086 21.766 17.531 1 63.66 2 GLU B O 1
ATOM 1393 N N . ARG B 1 3 ? -13.656 22.297 19.594 1 62.22 3 ARG B N 1
ATOM 1394 C CA . ARG B 1 3 ? -12.562 21.344 19.766 1 62.22 3 ARG B CA 1
ATOM 1395 C C . ARG B 1 3 ? -12.945 19.969 19.203 1 62.22 3 ARG B C 1
ATOM 1397 O O . ARG B 1 3 ? -12.133 19.312 18.547 1 62.22 3 ARG B O 1
ATOM 1404 N N . ARG B 1 4 ? -14.172 19.578 19.469 1 69.69 4 ARG B N 1
ATOM 1405 C CA . ARG B 1 4 ? -14.656 18.281 19.016 1 69.69 4 ARG B CA 1
ATOM 1406 C C . ARG B 1 4 ? -14.734 18.234 17.5 1 69.69 4 ARG B C 1
ATOM 1408 O O . ARG B 1 4 ? -14.445 17.203 16.891 1 69.69 4 ARG B O 1
ATOM 1415 N N . SER B 1 5 ? -14.977 19.312 17 1 74.5 5 SER B N 1
ATOM 1416 C CA . SER B 1 5 ? -15.086 19.375 15.547 1 74.5 5 SER B CA 1
ATOM 1417 C C . SER B 1 5 ? -13.711 19.281 14.883 1 74.5 5 SER B C 1
ATOM 1419 O O . SER B 1 5 ? -13.555 18.609 13.867 1 74.5 5 SER B O 1
ATOM 1421 N N . PHE B 1 6 ? -12.789 19.766 15.688 1 80.12 6 PHE B N 1
ATOM 1422 C CA . PHE B 1 6 ? -11.43 19.766 15.164 1 80.12 6 PHE B CA 1
ATOM 1423 C C . PHE B 1 6 ? -10.852 18.359 15.18 1 80.12 6 PHE B C 1
ATOM 1425 O O . PHE B 1 6 ? -10.242 17.906 14.203 1 80.12 6 PHE B O 1
ATOM 1432 N N . LEU B 1 7 ? -11.062 17.703 16.234 1 86.81 7 LEU B N 1
ATOM 1433 C CA . LEU B 1 7 ? -10.57 16.344 16.375 1 86.81 7 LEU B CA 1
ATOM 1434 C C . LEU B 1 7 ? -11.219 15.422 15.344 1 86.81 7 LEU B C 1
ATOM 1436 O O . LEU B 1 7 ? -10.539 14.586 14.742 1 86.81 7 LEU B O 1
ATOM 1440 N N . PHE B 1 8 ? -12.5 15.609 15.219 1 90.88 8 PHE B N 1
ATOM 1441 C CA . PHE B 1 8 ? -13.234 14.789 14.258 1 90.88 8 PHE B CA 1
ATOM 1442 C C . PHE B 1 8 ? -12.742 15.047 12.844 1 90.88 8 PHE B C 1
ATOM 1444 O O . PHE B 1 8 ? -12.555 14.102 12.062 1 90.88 8 PHE B O 1
ATOM 1451 N N . ALA B 1 9 ? -12.508 16.219 12.508 1 93.62 9 ALA B N 1
ATOM 1452 C CA . ALA B 1 9 ? -12.016 16.594 11.188 1 93.62 9 ALA B CA 1
ATOM 1453 C C . ALA B 1 9 ? -10.648 15.969 10.914 1 93.62 9 ALA B C 1
ATOM 1455 O O . ALA B 1 9 ? -10.414 15.422 9.828 1 93.62 9 ALA B O 1
ATOM 1456 N N . ASN B 1 10 ? -9.867 15.969 11.852 1 94.5 10 ASN B N 1
ATOM 1457 C CA . ASN B 1 10 ? -8.531 15.414 11.695 1 94.5 10 ASN B CA 1
ATOM 1458 C C . ASN B 1 10 ? -8.562 13.883 11.672 1 94.5 10 ASN B C 1
ATOM 1460 O O . ASN B 1 10 ? -7.844 13.258 10.891 1 94.5 10 ASN B O 1
ATOM 1464 N N . LEU B 1 11 ? -9.398 13.336 12.492 1 96.19 11 LEU B N 1
ATOM 1465 C CA . LEU B 1 11 ? -9.461 11.883 12.578 1 96.19 11 LEU B CA 1
ATOM 1466 C C . LEU B 1 11 ? -10 11.281 11.281 1 96.19 11 LEU B C 1
ATOM 1468 O O . LEU B 1 11 ? -9.523 10.242 10.828 1 96.19 11 LEU B O 1
ATOM 1472 N N . THR B 1 12 ? -10.961 11.891 10.734 1 97.62 12 THR B N 1
ATOM 1473 C CA . THR B 1 12 ? -11.547 11.359 9.508 1 97.62 12 THR B CA 1
ATOM 1474 C C . THR B 1 12 ? -10.539 11.398 8.367 1 97.62 12 THR B C 1
ATOM 1476 O O . THR B 1 12 ? -10.453 10.453 7.574 1 97.62 12 THR B O 1
ATOM 1479 N N . VAL B 1 13 ? -9.742 12.445 8.289 1 98 13 VAL B N 1
ATOM 1480 C CA . VAL B 1 13 ? -8.727 12.539 7.246 1 98 13 VAL B CA 1
ATOM 1481 C C . VAL B 1 13 ? -7.641 11.5 7.492 1 98 13 VAL B C 1
ATOM 1483 O O . VAL B 1 13 ? -7.172 10.852 6.555 1 98 13 VAL B O 1
ATOM 1486 N N . LEU B 1 14 ? -7.289 11.367 8.734 1 98 14 LEU B N 1
ATOM 1487 C CA . LEU B 1 14 ? -6.266 10.383 9.078 1 98 14 LEU B CA 1
ATOM 1488 C C . LEU B 1 14 ? -6.711 8.977 8.68 1 98 14 LEU B C 1
ATOM 1490 O O . LEU B 1 14 ? -5.953 8.242 8.047 1 98 14 LEU B O 1
ATOM 1494 N N . PHE B 1 15 ? -7.902 8.602 9 1 98.38 15 PHE B N 1
ATOM 1495 C CA . PHE B 1 15 ? -8.398 7.27 8.688 1 98.38 15 PHE B CA 1
ATOM 1496 C C . PHE B 1 15 ? -8.531 7.086 7.18 1 98.38 15 PHE B C 1
ATOM 1498 O O . PHE B 1 15 ? -8.219 6.016 6.648 1 98.38 15 PHE B O 1
ATOM 1505 N N . ALA B 1 16 ? -9.016 8.086 6.504 1 98.56 16 ALA B N 1
ATOM 1506 C CA . ALA B 1 16 ? -9.07 8.023 5.043 1 98.56 16 ALA B CA 1
ATOM 1507 C C . ALA B 1 16 ? -7.676 7.828 4.453 1 98.56 16 ALA B C 1
ATOM 1509 O O . ALA B 1 16 ? -7.488 7.023 3.539 1 98.56 16 ALA B O 1
ATOM 1510 N N . ALA B 1 17 ? -6.695 8.555 4.969 1 98.56 17 ALA B N 1
ATOM 1511 C CA . ALA B 1 17 ? -5.32 8.453 4.48 1 98.56 17 ALA B CA 1
ATOM 1512 C C . ALA B 1 17 ? -4.766 7.047 4.699 1 98.56 17 ALA B C 1
ATOM 1514 O O . ALA B 1 17 ? -4.094 6.5 3.82 1 98.56 17 ALA B O 1
ATOM 1515 N N . ILE B 1 18 ? -5.086 6.473 5.852 1 98.56 18 ILE B N 1
ATOM 1516 C CA . ILE B 1 18 ? -4.605 5.133 6.164 1 98.56 18 ILE B CA 1
ATOM 1517 C C . ILE B 1 18 ? -5.156 4.133 5.148 1 98.56 18 ILE B C 1
ATOM 1519 O O . ILE B 1 18 ? -4.402 3.357 4.559 1 98.56 18 ILE B O 1
ATOM 1523 N N . VAL B 1 19 ? -6.418 4.207 4.895 1 98.69 19 VAL B N 1
ATOM 1524 C CA . VAL B 1 19 ? -7.074 3.201 4.062 1 98.69 19 VAL B CA 1
ATOM 1525 C C . VAL B 1 19 ? -6.719 3.434 2.596 1 98.69 19 VAL B C 1
ATOM 1527 O O . VAL B 1 19 ? -6.379 2.49 1.878 1 98.69 19 VAL B O 1
ATOM 1530 N N . VAL B 1 20 ? -6.738 4.664 2.158 1 98.62 20 VAL B N 1
ATOM 1531 C CA . VAL B 1 20 ? -6.488 4.988 0.758 1 98.62 20 VAL B CA 1
ATOM 1532 C C . VAL B 1 20 ? -5.023 4.711 0.419 1 98.62 20 VAL B C 1
ATOM 1534 O O . VAL B 1 20 ? -4.719 4.16 -0.641 1 98.62 20 VAL B O 1
ATOM 1537 N N . SER B 1 21 ? -4.102 5.035 1.297 1 98.5 21 SER B N 1
ATOM 1538 C CA . SER B 1 21 ? -2.686 4.797 1.04 1 98.5 21 SER B CA 1
ATOM 1539 C C . SER B 1 21 ? -2.369 3.305 1.044 1 98.5 21 SER B C 1
ATOM 1541 O O . SER B 1 21 ? -1.566 2.834 0.234 1 98.5 21 SER B O 1
ATOM 1543 N N . THR B 1 22 ? -3 2.607 1.973 1 98.44 22 THR B N 1
ATOM 1544 C CA . THR B 1 22 ? -2.834 1.157 1.99 1 98.44 22 THR B CA 1
ATOM 1545 C C . THR B 1 22 ? -3.324 0.541 0.684 1 98.44 22 THR B C 1
ATOM 1547 O O . THR B 1 22 ? -2.652 -0.312 0.101 1 98.44 22 THR B O 1
ATOM 1550 N N . SER B 1 23 ? -4.465 1.021 0.262 1 98.19 23 SER B N 1
ATOM 1551 C CA . SER B 1 23 ? -5.027 0.519 -0.987 1 98.19 23 SER B CA 1
ATOM 1552 C C . SER B 1 23 ? -4.109 0.812 -2.166 1 98.19 23 SER B C 1
ATOM 1554 O O . SER B 1 23 ? -3.953 -0.022 -3.061 1 98.19 23 SER B O 1
ATOM 1556 N N . PHE B 1 24 ? -3.555 1.931 -2.18 1 98.44 24 PHE B N 1
ATOM 1557 C CA . PHE B 1 24 ? -2.668 2.316 -3.271 1 98.44 24 PHE B CA 1
ATOM 1558 C C . PHE B 1 24 ? -1.434 1.425 -3.309 1 98.44 24 PHE B C 1
ATOM 1560 O O . PHE B 1 24 ? -1.079 0.888 -4.359 1 98.44 24 PHE B O 1
ATOM 1567 N N . GLY B 1 25 ? -0.75 1.224 -2.176 1 98.25 25 GLY B N 1
ATOM 1568 C CA . GLY B 1 25 ? 0.414 0.355 -2.121 1 98.25 25 GLY B CA 1
ATOM 1569 C C . GLY B 1 25 ? 0.103 -1.084 -2.49 1 98.25 25 GLY B C 1
ATOM 1570 O O . GLY B 1 25 ? 0.862 -1.72 -3.225 1 98.25 25 GLY B O 1
ATOM 1571 N N . ALA B 1 26 ? -0.972 -1.511 -1.937 1 98.06 26 ALA B N 1
ATOM 1572 C CA . ALA B 1 26 ? -1.402 -2.875 -2.232 1 98.06 26 ALA B CA 1
ATOM 1573 C C . ALA B 1 26 ? -1.648 -3.061 -3.727 1 98.06 26 ALA B C 1
ATOM 1575 O O . ALA B 1 26 ? -1.221 -4.059 -4.312 1 98.06 26 ALA B O 1
ATOM 1576 N N . SER B 1 27 ? -2.334 -2.088 -4.316 1 97.25 27 SER B N 1
ATOM 1577 C CA . SER B 1 27 ? -2.643 -2.195 -5.738 1 97.25 27 SER B CA 1
ATOM 1578 C C . SER B 1 27 ? -1.38 -2.094 -6.586 1 97.25 27 SER B C 1
ATOM 1580 O O . SER B 1 27 ? -1.28 -2.727 -7.641 1 97.25 27 SER B O 1
ATOM 1582 N N . LEU B 1 28 ? -0.448 -1.358 -6.141 1 97.31 28 LEU B N 1
ATOM 1583 C CA . LEU B 1 28 ? 0.778 -1.168 -6.906 1 97.31 28 LEU B CA 1
ATOM 1584 C C . LEU B 1 28 ? 1.559 -2.473 -7.02 1 97.31 28 LEU B C 1
ATOM 1586 O O . LEU B 1 28 ? 1.998 -2.848 -8.109 1 97.31 28 LEU B O 1
ATOM 1590 N N . VAL B 1 29 ? 1.727 -3.186 -5.941 1 96.25 29 VAL B N 1
ATOM 1591 C CA . VAL B 1 29 ? 2.477 -4.438 -5.992 1 96.25 29 VAL B CA 1
ATOM 1592 C C . VAL B 1 29 ? 1.691 -5.477 -6.789 1 96.25 29 VAL B C 1
ATOM 1594 O O . VAL B 1 29 ? 2.277 -6.281 -7.516 1 96.25 29 VAL B O 1
ATOM 1597 N N . GLU B 1 30 ? 0.378 -5.465 -6.641 1 94.44 30 GLU B N 1
ATOM 1598 C CA . GLU B 1 30 ? -0.453 -6.352 -7.449 1 94.44 30 GLU B CA 1
ATOM 1599 C C . GLU B 1 30 ? -0.222 -6.117 -8.938 1 94.44 30 GLU B C 1
ATOM 1601 O O . GLU B 1 30 ? -0.072 -7.07 -9.703 1 94.44 30 GLU B O 1
ATOM 1606 N N . THR B 1 31 ? -0.186 -4.895 -9.305 1 94.62 31 THR B N 1
ATOM 1607 C CA . THR B 1 31 ? -0.024 -4.531 -10.711 1 94.62 31 THR B CA 1
ATOM 1608 C C . THR B 1 31 ? 1.375 -4.891 -11.203 1 94.62 31 THR B C 1
ATOM 1610 O O . THR B 1 31 ? 1.525 -5.539 -12.242 1 94.62 31 THR B O 1
ATOM 1613 N N . VAL B 1 32 ? 2.375 -4.57 -10.484 1 93.56 32 VAL B N 1
ATOM 1614 C CA . VAL B 1 32 ? 3.756 -4.648 -10.953 1 93.56 32 VAL B CA 1
ATOM 1615 C C . VAL B 1 32 ? 4.234 -6.098 -10.914 1 93.56 32 VAL B C 1
ATOM 1617 O O . VAL B 1 32 ? 4.855 -6.582 -11.859 1 93.56 32 VAL B O 1
ATOM 1620 N N . ILE B 1 33 ? 3.893 -6.812 -9.828 1 91.75 33 ILE B N 1
ATOM 1621 C CA . ILE B 1 33 ? 4.488 -8.133 -9.648 1 91.75 33 ILE B CA 1
ATOM 1622 C C . ILE B 1 33 ? 3.496 -9.211 -10.086 1 91.75 33 ILE B C 1
ATOM 1624 O O . ILE B 1 33 ? 3.793 -10.016 -10.969 1 91.75 33 ILE B O 1
ATOM 1628 N N . HIS B 1 34 ? 2.34 -9.18 -9.602 1 90.81 34 HIS B N 1
ATOM 1629 C CA . HIS B 1 34 ? 1.465 -10.336 -9.758 1 90.81 34 HIS B CA 1
ATOM 1630 C C . HIS B 1 34 ? 0.712 -10.281 -11.078 1 90.81 34 HIS B C 1
ATOM 1632 O O . HIS B 1 34 ? 0.643 -11.281 -11.805 1 90.81 34 HIS B O 1
ATOM 1638 N N . MET B 1 35 ? 0.212 -9.062 -11.43 1 91 35 MET B N 1
ATOM 1639 C CA . MET B 1 35 ? -0.486 -8.969 -12.711 1 91 35 MET B CA 1
ATOM 1640 C C . MET B 1 35 ? 0.484 -9.141 -13.875 1 91 35 MET B C 1
ATOM 1642 O O . MET B 1 35 ? 0.12 -9.68 -14.914 1 91 35 MET B O 1
ATOM 1646 N N . SER B 1 36 ? 1.705 -8.695 -13.703 1 89.75 36 SER B N 1
ATOM 1647 C CA . SER B 1 36 ? 2.688 -8.891 -14.766 1 89.75 36 SER B CA 1
ATOM 1648 C C . SER B 1 36 ? 2.918 -10.375 -15.039 1 89.75 36 SER B C 1
ATOM 1650 O O . SER B 1 36 ? 3.121 -10.773 -16.188 1 89.75 36 SER B O 1
ATOM 1652 N N . ARG B 1 37 ? 2.803 -11.18 -14.047 1 87.56 37 ARG B N 1
ATOM 1653 C CA . ARG B 1 37 ? 2.971 -12.617 -14.18 1 87.56 37 ARG B CA 1
ATOM 1654 C C . ARG B 1 37 ? 1.723 -13.266 -14.781 1 87.56 37 ARG B C 1
ATOM 1656 O O . ARG B 1 37 ? 1.819 -14.102 -15.672 1 87.56 37 ARG B O 1
ATOM 1663 N N . TYR B 1 38 ? 0.606 -12.836 -14.242 1 88.44 38 TYR B N 1
ATOM 1664 C CA . TYR B 1 38 ? -0.654 -13.414 -14.695 1 88.44 38 TYR B CA 1
ATOM 1665 C C . TYR B 1 38 ? -0.894 -13.117 -16.172 1 88.44 38 TYR B C 1
ATOM 1667 O O . TYR B 1 38 ? -1.471 -13.938 -16.891 1 88.44 38 TYR B O 1
ATOM 1675 N N . PHE B 1 39 ? -0.402 -12.039 -16.672 1 92.38 39 PHE B N 1
ATOM 1676 C CA . PHE B 1 39 ? -0.759 -11.617 -18.031 1 92.38 39 PHE B CA 1
ATOM 1677 C C . PHE B 1 39 ? 0.432 -11.742 -18.969 1 92.38 39 PHE B C 1
ATOM 1679 O O . PHE B 1 39 ? 0.42 -11.195 -20.062 1 92.38 39 PHE B O 1
ATOM 1686 N N . ALA B 1 40 ? 1.419 -12.477 -18.594 1 89.44 40 ALA B N 1
ATOM 1687 C CA . ALA B 1 40 ? 2.633 -12.648 -19.391 1 89.44 40 ALA B CA 1
ATOM 1688 C C . ALA B 1 40 ? 2.355 -13.445 -20.656 1 89.44 40 ALA B C 1
ATOM 1690 O O . ALA B 1 40 ? 2.918 -13.156 -21.719 1 89.44 40 ALA B O 1
ATOM 1691 N N . ASP B 1 41 ? 1.442 -14.531 -20.578 1 92.06 41 ASP B N 1
ATOM 1692 C CA . ASP B 1 41 ? 1.135 -15.406 -21.703 1 92.06 41 ASP B CA 1
ATOM 1693 C C . ASP B 1 41 ? -0.256 -16.016 -21.562 1 92.06 41 ASP B C 1
ATOM 1695 O O . ASP B 1 41 ? -0.391 -17.234 -21.438 1 92.06 41 ASP B O 1
ATOM 1699 N N . PRO B 1 42 ? -1.279 -15.273 -21.641 1 91.31 42 PRO B N 1
ATOM 1700 C CA . PRO B 1 42 ? -2.625 -15.844 -21.531 1 91.31 42 PRO B CA 1
ATOM 1701 C C . PRO B 1 42 ? -3.018 -16.688 -22.75 1 91.31 42 PRO B C 1
ATOM 1703 O O . PRO B 1 42 ? -2.559 -16.422 -23.859 1 91.31 42 PRO B O 1
ATOM 1706 N N . PRO B 1 43 ? -3.734 -17.641 -22.547 1 92.31 43 PRO B N 1
ATOM 1707 C CA . PRO B 1 43 ? -4.422 -18.047 -21.312 1 92.31 43 PRO B CA 1
ATOM 1708 C C . PRO B 1 43 ? -3.559 -18.922 -20.422 1 92.31 43 PRO B C 1
ATOM 1710 O O . PRO B 1 43 ? -3.893 -19.141 -19.25 1 92.31 43 PRO B O 1
ATOM 1713 N N . ALA B 1 44 ? -2.449 -19.391 -20.875 1 88 44 ALA B N 1
ATOM 1714 C CA . ALA B 1 44 ? -1.625 -20.359 -20.156 1 88 44 ALA B CA 1
ATOM 1715 C C . ALA B 1 44 ? -1.162 -19.797 -18.812 1 88 44 ALA B C 1
ATOM 1717 O O . ALA B 1 44 ? -1.155 -20.5 -17.812 1 88 44 ALA B O 1
ATOM 1718 N N . SER B 1 45 ? -0.881 -18.516 -18.75 1 87.56 45 SER B N 1
ATOM 1719 C CA . SER B 1 45 ? -0.335 -17.891 -17.547 1 87.56 45 SER B CA 1
ATOM 1720 C C . SER B 1 45 ? -1.407 -17.719 -16.469 1 87.56 45 SER B C 1
ATOM 1722 O O . SER B 1 45 ? -1.095 -17.469 -15.305 1 87.56 45 SER B O 1
ATOM 1724 N N . PHE B 1 46 ? -2.65 -17.844 -16.875 1 87.69 46 PHE B N 1
ATOM 1725 C CA . PHE B 1 46 ? -3.734 -17.672 -15.922 1 87.69 46 PHE B CA 1
ATOM 1726 C C . PHE B 1 46 ? -3.842 -18.891 -15.008 1 87.69 46 PHE B C 1
ATOM 1728 O O . PHE B 1 46 ? -4.504 -18.844 -13.969 1 87.69 46 PHE B O 1
ATOM 1735 N N . ALA B 1 47 ? -3.248 -19.984 -15.336 1 79.75 47 ALA B N 1
ATOM 1736 C CA . ALA B 1 47 ? -3.332 -21.219 -14.57 1 79.75 47 ALA B CA 1
ATOM 1737 C C . ALA B 1 47 ? -2.902 -21 -13.125 1 79.75 47 ALA B C 1
ATOM 1739 O O . ALA B 1 47 ? -3.424 -21.641 -12.203 1 79.75 47 ALA B O 1
ATOM 1740 N N . THR B 1 48 ? -2.023 -20.078 -12.945 1 73.75 48 THR B N 1
ATOM 1741 C CA . THR B 1 48 ? -1.525 -19.828 -11.602 1 73.75 48 THR B CA 1
ATOM 1742 C C . THR B 1 48 ? -2.463 -18.891 -10.844 1 73.75 48 THR B C 1
ATOM 1744 O O . THR B 1 48 ? -2.32 -18.703 -9.633 1 73.75 48 THR B O 1
ATOM 1747 N N . TRP B 1 49 ? -3.348 -18.391 -11.656 1 77.44 49 TRP B N 1
ATOM 1748 C CA . TRP B 1 49 ? -4.27 -17.422 -11.07 1 77.44 49 TRP B CA 1
ATOM 1749 C C . TRP B 1 49 ? -5.586 -18.078 -10.695 1 77.44 49 TRP B C 1
ATOM 1751 O O . TRP B 1 49 ? -6.402 -17.484 -9.977 1 77.44 49 TRP B O 1
ATOM 1761 N N . TYR B 1 50 ? -5.668 -19.375 -11.188 1 67 50 TYR B N 1
ATOM 1762 C CA . TYR B 1 50 ? -6.926 -20.078 -10.953 1 67 50 TYR B CA 1
ATOM 1763 C C . TYR B 1 50 ? -7.102 -20.406 -9.477 1 67 50 TYR B C 1
ATOM 1765 O O . TYR B 1 50 ? -6.125 -20.469 -8.727 1 67 50 TYR B O 1
ATOM 1773 N N . GLY B 1 51 ? -8.32 -20.344 -8.969 1 67.94 51 GLY B N 1
ATOM 1774 C CA . GLY B 1 51 ? -8.57 -20.75 -7.594 1 67.94 51 GLY B CA 1
ATOM 1775 C C . GLY B 1 51 ? -9.648 -19.938 -6.914 1 67.94 51 GLY B C 1
ATOM 1776 O O . GLY B 1 51 ? -10.32 -19.125 -7.559 1 67.94 51 GLY B O 1
ATOM 1777 N N . ASP B 1 52 ? -9.805 -20.312 -5.789 1 71.25 52 ASP B N 1
ATOM 1778 C CA . ASP B 1 52 ? -10.758 -19.609 -4.93 1 71.25 52 ASP B CA 1
ATOM 1779 C C . ASP B 1 52 ? -10.336 -18.156 -4.711 1 71.25 52 ASP B C 1
ATOM 1781 O O . ASP B 1 52 ? -9.219 -17.891 -4.25 1 71.25 52 ASP B O 1
ATOM 1785 N N . GLN B 1 53 ? -11.203 -17.297 -5.258 1 78.44 53 GLN B N 1
ATOM 1786 C CA . GLN B 1 53 ? -10.898 -15.875 -5.164 1 78.44 53 GLN B CA 1
ATOM 1787 C C . GLN B 1 53 ? -11.484 -15.273 -3.887 1 78.44 53 GLN B C 1
ATOM 1789 O O . GLN B 1 53 ? -11.445 -14.055 -3.695 1 78.44 53 GLN B O 1
ATOM 1794 N N . SER B 1 54 ? -11.984 -16.016 -3.051 1 80.62 54 SER B N 1
ATOM 1795 C CA . SER B 1 54 ? -12.68 -15.531 -1.863 1 80.62 54 SER B CA 1
ATOM 1796 C C . SER B 1 54 ? -11.758 -14.719 -0.965 1 80.62 54 SER B C 1
ATOM 1798 O O . SER B 1 54 ? -12.141 -13.656 -0.462 1 80.62 54 SER B O 1
ATOM 1800 N N . HIS B 1 55 ? -10.531 -15.141 -0.852 1 82.69 55 HIS B N 1
ATOM 1801 C CA . HIS B 1 55 ? -9.578 -14.43 -0.005 1 82.69 55 HIS B CA 1
ATOM 1802 C C . HIS B 1 55 ? -9.203 -13.086 -0.608 1 82.69 55 HIS B C 1
ATOM 1804 O O . HIS B 1 55 ? -9.055 -12.094 0.115 1 82.69 55 HIS B O 1
ATOM 1810 N N . THR B 1 56 ? -9.117 -13.125 -1.886 1 86.44 56 THR B N 1
ATOM 1811 C CA . THR B 1 56 ? -8.797 -11.891 -2.6 1 86.44 56 THR B CA 1
ATOM 1812 C C . THR B 1 56 ? -9.93 -10.875 -2.455 1 86.44 56 THR B C 1
ATOM 1814 O O . THR B 1 56 ? -9.68 -9.711 -2.125 1 86.44 56 THR B O 1
ATOM 1817 N N . ILE B 1 57 ? -11.133 -11.297 -2.609 1 86.69 57 ILE B N 1
ATOM 1818 C CA . ILE B 1 57 ? -12.297 -10.43 -2.498 1 86.69 57 ILE B CA 1
ATOM 1819 C C . ILE B 1 57 ? -12.422 -9.914 -1.068 1 86.69 57 ILE B C 1
ATOM 1821 O O . ILE B 1 57 ? -12.703 -8.734 -0.852 1 86.69 57 ILE B O 1
ATOM 1825 N N . ALA B 1 58 ? -12.219 -10.742 -0.128 1 90.75 58 ALA B N 1
ATOM 1826 C CA . ALA B 1 58 ? -12.336 -10.375 1.282 1 90.75 58 ALA B CA 1
ATOM 1827 C C . ALA B 1 58 ? -11.305 -9.32 1.666 1 90.75 58 ALA B C 1
ATOM 1829 O O . ALA B 1 58 ? -11.539 -8.523 2.578 1 90.75 58 ALA B O 1
ATOM 1830 N N . PHE B 1 59 ? -10.266 -9.305 1.002 1 94.69 59 PHE B N 1
ATOM 1831 C CA . PHE B 1 59 ? -9.227 -8.328 1.285 1 94.69 59 PHE B CA 1
ATOM 1832 C C . PHE B 1 59 ? -9.531 -6.996 0.612 1 94.69 59 PHE B C 1
ATOM 1834 O O . PHE B 1 59 ? -9.492 -5.945 1.256 1 94.69 59 PHE B O 1
ATOM 1841 N N . TRP B 1 60 ? -9.875 -7.016 -0.599 1 94.25 60 TRP B N 1
ATOM 1842 C CA . TRP B 1 60 ? -9.961 -5.805 -1.412 1 94.25 60 TRP B CA 1
ATOM 1843 C C . TRP B 1 60 ? -11.281 -5.078 -1.164 1 94.25 60 TRP B C 1
ATOM 1845 O O . TRP B 1 60 ? -11.32 -3.844 -1.15 1 94.25 60 TRP B O 1
ATOM 1855 N N . MET B 1 61 ? -12.32 -5.777 -0.963 1 94.06 61 MET B N 1
ATOM 1856 C CA . MET B 1 61 ? -13.641 -5.168 -0.883 1 94.06 61 MET B CA 1
ATOM 1857 C C . MET B 1 61 ? -13.734 -4.215 0.304 1 94.06 61 MET B C 1
ATOM 1859 O O . MET B 1 61 ? -14.094 -3.045 0.143 1 94.06 61 MET B O 1
ATOM 1863 N N . PRO B 1 62 ? -13.375 -4.594 1.505 1 95.44 62 PRO B N 1
ATOM 1864 C CA . PRO B 1 62 ? -13.43 -3.648 2.623 1 95.44 62 PRO B CA 1
ATOM 1865 C C . PRO B 1 62 ? -12.508 -2.447 2.43 1 95.44 62 PRO B C 1
ATOM 1867 O O . PRO B 1 62 ? -12.844 -1.336 2.854 1 95.44 62 PRO B O 1
ATOM 1870 N N . LEU B 1 63 ? -11.414 -2.688 1.834 1 96.12 63 LEU B N 1
ATOM 1871 C CA . LEU B 1 63 ? -10.477 -1.596 1.613 1 96.12 63 LEU B CA 1
ATOM 1872 C C . LEU B 1 63 ? -11.055 -0.567 0.647 1 96.12 63 LEU B C 1
ATOM 1874 O O . LEU B 1 63 ? -10.969 0.638 0.896 1 96.12 63 LEU B O 1
ATOM 1878 N N . GLN B 1 64 ? -11.648 -1.074 -0.398 1 96.06 64 GLN B N 1
ATOM 1879 C CA . GLN B 1 64 ? -12.18 -0.176 -1.42 1 96.06 64 GLN B CA 1
ATOM 1880 C C . GLN B 1 64 ? -13.453 0.518 -0.939 1 96.06 64 GLN B C 1
ATOM 1882 O O . GLN B 1 64 ? -13.586 1.736 -1.067 1 96.06 64 GLN B O 1
ATOM 1887 N N . VAL B 1 65 ? -14.336 -0.248 -0.37 1 96.38 65 VAL B N 1
ATOM 1888 C CA . VAL B 1 65 ? -15.578 0.325 0.129 1 96.38 65 VAL B CA 1
ATOM 1889 C C . VAL B 1 65 ? -15.289 1.228 1.326 1 96.38 65 VAL B C 1
ATOM 1891 O O . VAL B 1 65 ? -15.852 2.322 1.437 1 96.38 65 VAL B O 1
ATOM 1894 N N . GLY B 1 66 ? -14.453 0.745 2.195 1 97.88 66 GLY B N 1
ATOM 1895 C CA . GLY B 1 66 ? -14.062 1.555 3.336 1 97.88 66 GLY B CA 1
ATOM 1896 C C . GLY B 1 66 ? -13.391 2.859 2.941 1 97.88 66 GLY B C 1
ATOM 1897 O O . GLY B 1 66 ? -13.633 3.896 3.562 1 97.88 66 GLY B O 1
ATOM 1898 N N . GLY B 1 67 ? -12.508 2.816 1.903 1 98.44 67 GLY B N 1
ATOM 1899 C CA . GLY B 1 67 ? -11.906 4.047 1.404 1 98.44 67 GLY B CA 1
ATOM 1900 C C . GLY B 1 67 ? -12.938 5.062 0.945 1 98.44 67 GLY B C 1
ATOM 1901 O O . GLY B 1 67 ? -12.805 6.254 1.232 1 98.44 67 GLY B O 1
ATOM 1902 N N . LEU B 1 68 ? -13.953 4.574 0.281 1 98.38 68 LEU B N 1
ATOM 1903 C CA . LEU B 1 68 ? -15.016 5.445 -0.209 1 98.38 68 LEU B CA 1
ATOM 1904 C C . LEU B 1 68 ? -15.766 6.086 0.951 1 98.38 68 LEU B C 1
ATOM 1906 O O . LEU B 1 68 ? -15.953 7.305 0.977 1 98.38 68 LEU B O 1
ATOM 1910 N N . ILE B 1 69 ? -16.156 5.316 1.905 1 98.69 69 ILE B N 1
ATOM 1911 C CA . ILE B 1 69 ? -16.906 5.789 3.057 1 98.69 69 ILE B CA 1
ATOM 1912 C C . ILE B 1 69 ? -16.094 6.809 3.836 1 98.69 69 ILE B C 1
ATOM 1914 O O . ILE B 1 69 ? -16.594 7.867 4.215 1 98.69 69 ILE B O 1
ATOM 1918 N N . LEU B 1 70 ? -14.852 6.535 4.027 1 98.75 70 LEU B N 1
ATOM 1919 C CA . LEU B 1 70 ? -13.992 7.395 4.836 1 98.75 70 LEU B CA 1
ATOM 1920 C C . LEU B 1 70 ? -13.68 8.695 4.105 1 98.75 70 LEU B C 1
ATOM 1922 O O . LEU B 1 70 ? -13.555 9.75 4.73 1 98.75 70 LEU B O 1
ATOM 1926 N N . LEU B 1 71 ? -13.531 8.57 2.797 1 98.81 71 LEU B N 1
ATOM 1927 C CA . LEU B 1 71 ? -13.312 9.797 2.029 1 98.81 71 LEU B CA 1
ATOM 1928 C C . LEU B 1 71 ? -14.539 10.703 2.092 1 98.81 71 LEU B C 1
ATOM 1930 O O . LEU B 1 71 ? -14.406 11.922 2.203 1 98.81 71 LEU B O 1
ATOM 1934 N N . ILE B 1 72 ? -15.711 10.148 1.979 1 98.81 72 ILE B N 1
ATOM 1935 C CA . ILE B 1 72 ? -16.938 10.922 2.102 1 98.81 72 ILE B CA 1
ATOM 1936 C C . ILE B 1 72 ? -17.016 11.562 3.488 1 98.81 72 ILE B C 1
ATOM 1938 O O . ILE B 1 72 ? -17.281 12.758 3.617 1 98.81 72 ILE B O 1
ATOM 1942 N N . ALA B 1 73 ? -16.781 10.773 4.508 1 98.62 73 ALA B N 1
ATOM 1943 C CA . ALA B 1 73 ? -16.797 11.273 5.879 1 98.62 73 ALA B CA 1
ATOM 1944 C C . ALA B 1 73 ? -15.797 12.406 6.066 1 98.62 73 ALA B C 1
ATOM 1946 O O . ALA B 1 73 ? -16.094 13.414 6.711 1 98.62 73 ALA B O 1
ATOM 1947 N N . ALA B 1 74 ? -14.609 12.227 5.539 1 98.5 74 ALA B N 1
ATOM 1948 C CA . ALA B 1 74 ? -13.57 13.242 5.66 1 98.5 74 ALA B CA 1
ATOM 1949 C C . ALA B 1 74 ? -13.984 14.531 4.961 1 98.5 74 ALA B C 1
ATOM 1951 O O . ALA B 1 74 ? -13.75 15.633 5.48 1 98.5 74 ALA B O 1
ATOM 1952 N N . LEU B 1 75 ? -14.555 14.383 3.797 1 98.38 75 LEU B N 1
ATOM 1953 C CA . LEU B 1 75 ? -15 15.57 3.076 1 98.38 75 LEU B CA 1
ATOM 1954 C C . LEU B 1 75 ? -16.078 16.312 3.865 1 98.38 75 LEU B C 1
ATOM 1956 O O . LEU B 1 75 ? -16.016 17.547 3.996 1 98.38 75 LEU B O 1
ATOM 1960 N N . VAL B 1 76 ? -17.031 15.617 4.383 1 97.75 76 VAL B N 1
ATOM 1961 C CA . VAL B 1 76 ? -18.109 16.219 5.141 1 97.75 76 VAL B CA 1
ATOM 1962 C C . VAL B 1 76 ? -17.562 16.891 6.395 1 97.75 76 VAL B C 1
ATOM 1964 O O . VAL B 1 76 ? -17.906 18.031 6.703 1 97.75 76 VAL B O 1
ATOM 1967 N N . ALA B 1 77 ? -16.672 16.25 7.082 1 96.81 77 ALA B N 1
ATOM 1968 C CA . ALA B 1 77 ? -16.125 16.75 8.336 1 96.81 77 ALA B CA 1
ATOM 1969 C C . ALA B 1 77 ? -15.219 17.953 8.102 1 96.81 77 ALA B C 1
ATOM 1971 O O . ALA B 1 77 ? -14.969 18.75 9.016 1 96.81 77 ALA B O 1
ATOM 1972 N N . ASN B 1 78 ? -14.75 18.094 6.898 1 96.75 78 ASN B N 1
ATOM 1973 C CA . ASN B 1 78 ? -13.805 19.172 6.613 1 96.75 78 ASN B CA 1
ATOM 1974 C C . ASN B 1 78 ? -14.359 20.141 5.582 1 96.75 78 ASN B C 1
ATOM 1976 O O . ASN B 1 78 ? -13.594 20.797 4.859 1 96.75 78 ASN B O 1
ATOM 1980 N N . TRP B 1 79 ? -15.633 20.219 5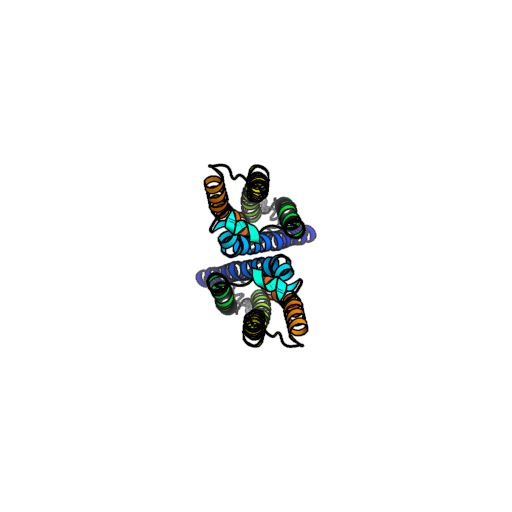.527 1 94.94 79 TRP B N 1
ATOM 1981 C CA . TRP B 1 79 ? -16.328 21.031 4.527 1 94.94 79 TRP B CA 1
ATOM 1982 C C . TRP B 1 79 ? -16.016 22.516 4.703 1 94.94 79 TRP B C 1
ATOM 1984 O O . TRP B 1 79 ? -16.078 23.281 3.744 1 94.94 79 TRP B O 1
ATOM 1994 N N . ARG B 1 80 ? -15.648 22.922 5.926 1 92.12 80 ARG B N 1
ATOM 1995 C CA . ARG B 1 80 ? -15.445 24.328 6.227 1 92.12 80 ARG B CA 1
ATOM 1996 C C . ARG B 1 80 ? -13.977 24.719 6.102 1 92.12 80 ARG B C 1
ATOM 1998 O O . ARG B 1 80 ? -13.617 25.875 6.324 1 92.12 80 ARG B O 1
ATOM 2005 N N . SER B 1 81 ? -13.148 23.812 5.812 1 93.5 81 SER B N 1
ATOM 2006 C CA . SER B 1 81 ? -11.734 24.078 5.543 1 93.5 81 SER B CA 1
ATOM 2007 C C . SER B 1 81 ? -11.453 24.094 4.047 1 93.5 81 SER B C 1
ATOM 2009 O O . SER B 1 81 ? -11.305 23.031 3.426 1 93.5 81 SER B O 1
ATOM 2011 N N . PRO B 1 82 ? -11.305 25.234 3.52 1 94.25 82 PRO B N 1
ATOM 2012 C CA . PRO B 1 82 ? -11.32 25.359 2.061 1 94.25 82 PRO B CA 1
ATOM 2013 C C . PRO B 1 82 ? -10.258 24.5 1.381 1 94.25 82 PRO B C 1
ATOM 2015 O O . PRO B 1 82 ? -10.547 23.812 0.403 1 94.25 82 PRO B O 1
ATOM 2018 N N . LEU B 1 83 ? -9.016 24.547 1.861 1 94.94 83 LEU B N 1
ATOM 2019 C CA . LEU B 1 83 ? -7.949 23.812 1.191 1 94.94 83 LEU B CA 1
ATOM 2020 C C . LEU B 1 83 ? -8.117 22.312 1.403 1 94.94 83 LEU B C 1
ATOM 2022 O O . LEU B 1 83 ? -7.988 21.531 0.459 1 94.94 83 LEU B O 1
ATOM 2026 N N . ARG B 1 84 ? -8.453 21.828 2.57 1 95.88 84 ARG B N 1
ATOM 2027 C CA . ARG B 1 84 ? -8.727 20.422 2.818 1 95.88 84 ARG B CA 1
ATOM 2028 C C . ARG B 1 84 ? -9.898 19.922 1.973 1 95.88 84 ARG B C 1
ATOM 2030 O O . ARG B 1 84 ? -9.836 18.844 1.381 1 95.88 84 ARG B O 1
ATOM 2037 N N . LYS B 1 85 ? -10.898 20.75 2.004 1 97.56 85 LYS B N 1
ATOM 2038 C CA . LYS B 1 85 ? -12.086 20.422 1.221 1 97.56 85 LYS B CA 1
ATOM 2039 C C . LYS B 1 85 ? -11.727 20.172 -0.242 1 97.56 85 LYS B C 1
ATOM 2041 O O . LYS B 1 85 ? -12.219 19.219 -0.852 1 97.56 85 LYS B O 1
ATOM 2046 N N . ARG B 1 86 ? -10.914 21 -0.751 1 98.19 86 ARG B N 1
ATOM 2047 C CA . ARG B 1 86 ? -10.531 20.891 -2.156 1 98.19 86 ARG B CA 1
ATOM 2048 C C . ARG B 1 86 ? -9.773 19.594 -2.414 1 98.19 86 ARG B C 1
ATOM 2050 O O . ARG B 1 86 ? -10.062 18.875 -3.369 1 98.19 86 ARG B O 1
ATOM 2057 N N . PHE B 1 87 ? -8.766 19.328 -1.624 1 98.5 87 PHE B N 1
ATOM 2058 C CA . PHE B 1 87 ? -8 18.094 -1.778 1 98.5 87 PHE B CA 1
ATOM 2059 C C . PHE B 1 87 ? -8.906 16.875 -1.651 1 98.5 87 PHE B C 1
ATOM 2061 O O . PHE B 1 87 ? -8.836 15.953 -2.473 1 98.5 87 PHE B O 1
ATOM 2068 N N . LEU B 1 88 ? -9.773 16.906 -0.659 1 98.75 88 LEU B N 1
ATOM 2069 C CA . LEU B 1 88 ? -10.633 15.758 -0.401 1 98.75 88 LEU B CA 1
ATOM 2070 C C . LEU B 1 88 ? -11.688 15.609 -1.493 1 98.75 88 LEU B C 1
ATOM 2072 O O . LEU B 1 88 ? -12.047 14.492 -1.866 1 98.75 88 LEU B O 1
ATOM 2076 N N . ALA B 1 89 ? -12.172 16.719 -2.006 1 98.81 89 ALA B N 1
ATOM 2077 C CA . ALA B 1 89 ? -13.172 16.672 -3.074 1 98.81 89 ALA B CA 1
ATOM 2078 C C . ALA B 1 89 ? -12.578 16.078 -4.352 1 98.81 89 ALA B C 1
ATOM 2080 O O . ALA B 1 89 ? -13.195 15.234 -4.996 1 98.81 89 ALA B O 1
ATOM 2081 N N . VAL B 1 90 ? -11.414 16.531 -4.707 1 98.81 90 VAL B N 1
ATOM 2082 C CA . VAL B 1 90 ? -10.742 16.016 -5.891 1 98.81 90 VAL B CA 1
ATOM 2083 C C . VAL B 1 90 ? -10.445 14.523 -5.699 1 98.81 90 VAL B C 1
ATOM 2085 O O . VAL B 1 90 ? -10.711 13.711 -6.59 1 98.81 90 VAL B O 1
ATOM 2088 N N . GLY B 1 91 ? -9.906 14.172 -4.516 1 98.88 91 GLY B N 1
ATOM 2089 C CA . GLY B 1 91 ? -9.633 12.773 -4.219 1 98.88 91 GLY B CA 1
ATOM 2090 C C . GLY B 1 91 ? -10.859 11.891 -4.301 1 98.88 91 GLY B C 1
ATOM 2091 O O . GLY B 1 91 ? -10.82 10.812 -4.895 1 98.88 91 GLY B O 1
ATOM 2092 N N . LEU B 1 92 ? -11.914 12.359 -3.744 1 98.88 92 LEU B N 1
ATOM 2093 C CA . LEU B 1 92 ? -13.156 11.586 -3.732 1 98.88 92 LEU B CA 1
ATOM 2094 C C . LEU B 1 92 ? -13.711 11.422 -5.145 1 98.88 92 LEU B C 1
ATOM 2096 O O . LEU B 1 92 ? -14.156 10.336 -5.52 1 98.88 92 LEU B O 1
ATOM 2100 N N . ALA B 1 93 ? -13.727 12.469 -5.918 1 98.88 93 ALA B N 1
ATOM 2101 C CA . ALA B 1 93 ? -14.258 12.406 -7.277 1 98.88 93 ALA B CA 1
ATOM 2102 C C . ALA B 1 93 ? -13.523 11.352 -8.102 1 98.88 93 ALA B C 1
ATOM 2104 O O . ALA B 1 93 ? -14.156 10.531 -8.781 1 98.88 93 ALA B O 1
ATOM 2105 N N . VAL B 1 94 ? -12.227 11.352 -8.055 1 98.88 94 VAL B N 1
ATOM 2106 C CA . VAL B 1 94 ? -11.43 10.391 -8.812 1 98.88 94 VAL B CA 1
ATOM 2107 C C . VAL B 1 94 ? -11.633 8.984 -8.258 1 98.88 94 VAL B C 1
ATOM 2109 O O . VAL B 1 94 ? -11.758 8.023 -9.008 1 98.88 94 VAL B O 1
ATOM 2112 N N . TYR B 1 95 ? -11.648 8.875 -6.941 1 98.81 95 TYR B N 1
ATOM 2113 C CA . TYR B 1 95 ? -11.867 7.59 -6.285 1 98.81 95 TYR B CA 1
ATOM 2114 C C . TYR B 1 95 ? -13.195 6.977 -6.719 1 98.81 95 TYR B C 1
ATOM 2116 O O . TYR B 1 95 ? -13.266 5.777 -7.004 1 98.81 95 TYR B O 1
ATOM 2124 N N . VAL B 1 96 ? -14.234 7.762 -6.773 1 98.62 96 VAL B N 1
ATOM 2125 C CA . VAL B 1 96 ? -15.555 7.301 -7.188 1 98.62 96 VAL B CA 1
ATOM 2126 C C . VAL B 1 96 ? -15.523 6.875 -8.656 1 98.62 96 VAL B C 1
ATOM 2128 O O . VAL B 1 96 ? -16.094 5.848 -9.023 1 98.62 96 VAL B O 1
ATOM 2131 N N . ALA B 1 97 ? -14.898 7.672 -9.492 1 98.56 97 ALA B N 1
ATOM 2132 C CA . ALA B 1 97 ? -14.773 7.324 -10.906 1 98.56 97 ALA B CA 1
ATOM 2133 C C . ALA B 1 97 ? -14.094 5.969 -11.078 1 98.56 97 ALA B C 1
ATOM 2135 O O . ALA B 1 97 ? -14.523 5.148 -11.891 1 98.56 97 ALA B O 1
ATOM 2136 N N . ILE B 1 98 ? -13.07 5.734 -10.32 1 98.19 98 ILE B N 1
ATOM 2137 C CA . ILE B 1 98 ? -12.336 4.477 -10.375 1 98.19 98 ILE B CA 1
ATOM 2138 C C . ILE B 1 98 ? -13.219 3.338 -9.883 1 98.19 98 ILE B C 1
ATOM 2140 O O . ILE B 1 98 ? -13.227 2.25 -10.461 1 98.19 98 ILE B O 1
ATOM 2144 N N . ALA B 1 99 ? -13.945 3.619 -8.797 1 96.88 99 ALA B N 1
ATOM 2145 C CA . ALA B 1 99 ? -14.852 2.609 -8.25 1 96.88 99 ALA B CA 1
ATOM 2146 C C . ALA B 1 99 ? -15.914 2.211 -9.273 1 96.88 99 ALA B C 1
ATOM 2148 O O . ALA B 1 99 ? -16.219 1.026 -9.438 1 96.88 99 ALA B O 1
ATOM 2149 N N . VAL B 1 100 ? -16.484 3.133 -9.898 1 97 100 VAL B N 1
ATOM 2150 C CA . VAL B 1 100 ? -17.484 2.879 -10.93 1 97 100 VAL B CA 1
ATOM 2151 C C . VAL B 1 100 ? -16.859 2.109 -12.086 1 97 100 VAL B C 1
ATOM 2153 O O . VAL B 1 100 ? -17.422 1.138 -12.586 1 97 100 VAL B O 1
ATOM 2156 N N . TRP B 1 101 ? -15.664 2.533 -12.523 1 97.56 101 TRP B N 1
ATOM 2157 C CA . TRP B 1 101 ? -14.922 1.851 -13.578 1 97.56 101 TRP B CA 1
ATOM 2158 C C . TRP B 1 101 ? -14.641 0.402 -13.195 1 97.56 101 TRP B C 1
ATOM 2160 O O . TRP B 1 101 ? -14.742 -0.5 -14.031 1 97.56 101 TRP B O 1
ATOM 2170 N N . ASN B 1 102 ? -14.266 0.179 -11.961 1 94.75 102 ASN B N 1
ATOM 2171 C CA . ASN B 1 102 ? -14.008 -1.171 -11.469 1 94.75 102 ASN B CA 1
ATOM 2172 C C . ASN B 1 102 ? -15.242 -2.059 -11.602 1 94.75 102 ASN B C 1
ATOM 2174 O O . ASN B 1 102 ? -15.164 -3.16 -12.141 1 94.75 102 ASN B O 1
ATOM 2178 N N . GLY B 1 103 ? -16.391 -1.569 -11.164 1 91.94 103 GLY B N 1
ATOM 2179 C CA . GLY B 1 103 ? -17.609 -2.35 -11.203 1 91.94 103 GLY B CA 1
ATOM 2180 C C . GLY B 1 103 ? -18.156 -2.531 -12.602 1 91.94 103 GLY B C 1
ATOM 2181 O O . GLY B 1 103 ? -18.656 -3.605 -12.945 1 91.94 103 GLY B O 1
ATOM 2182 N N . ALA B 1 104 ? -18.031 -1.549 -13.422 1 95.5 104 ALA B N 1
ATOM 2183 C CA . ALA B 1 104 ? -18.656 -1.548 -14.742 1 95.5 104 ALA B CA 1
ATOM 2184 C C . ALA B 1 104 ? -17.812 -2.342 -15.742 1 95.5 104 ALA B C 1
ATOM 2186 O O . ALA B 1 104 ? -18.344 -2.891 -16.719 1 95.5 104 ALA B O 1
ATOM 2187 N N . TYR B 1 105 ? -16.5 -2.418 -15.398 1 96.75 105 TYR B N 1
ATOM 2188 C CA . TYR B 1 105 ? -15.648 -3.014 -16.422 1 96.75 105 TYR B CA 1
ATOM 2189 C C . TYR B 1 105 ? -14.648 -3.982 -15.82 1 96.75 105 TYR B C 1
ATOM 2191 O O . TYR B 1 105 ? -14.625 -5.164 -16.172 1 96.75 105 TYR B O 1
ATOM 2199 N N . PHE B 1 106 ? -13.844 -3.551 -14.953 1 95.38 106 PHE B N 1
ATOM 2200 C CA . PHE B 1 106 ? -12.695 -4.336 -14.516 1 95.38 106 PHE B CA 1
ATOM 2201 C C . PHE B 1 106 ? -13.141 -5.645 -13.883 1 95.38 106 PHE B C 1
ATOM 2203 O O . PHE B 1 106 ? -12.641 -6.715 -14.227 1 95.38 106 PHE B O 1
ATOM 2210 N N . ALA B 1 107 ? -14.008 -5.523 -12.93 1 90.88 107 ALA B N 1
ATOM 2211 C CA . ALA B 1 107 ? -14.453 -6.711 -12.211 1 90.88 107 ALA B CA 1
ATOM 2212 C C . ALA B 1 107 ? -15.156 -7.691 -13.148 1 90.88 107 ALA B C 1
ATOM 2214 O O . ALA B 1 107 ? -14.906 -8.898 -13.094 1 90.88 107 ALA B O 1
ATOM 2215 N N . THR B 1 108 ? -16 -7.23 -14.031 1 93.94 108 THR B N 1
ATOM 2216 C CA . THR B 1 108 ? -16.75 -8.086 -14.945 1 93.94 108 THR B CA 1
ATOM 2217 C C . THR B 1 108 ? -15.844 -8.688 -16 1 93.94 108 THR B C 1
ATOM 2219 O O . THR B 1 108 ? -15.961 -9.867 -16.328 1 93.94 108 THR B O 1
ATOM 2222 N N . GLU B 1 109 ? -14.906 -7.91 -16.469 1 96 109 GLU B N 1
ATOM 2223 C CA . GLU B 1 109 ? -14 -8.359 -17.516 1 96 109 GLU B CA 1
ATOM 2224 C C . GLU B 1 109 ? -13.055 -9.438 -17 1 96 109 GLU B C 1
ATOM 2226 O O . GLU B 1 109 ? -12.836 -10.453 -17.672 1 96 109 GLU B O 1
ATOM 2231 N N . VAL B 1 110 ? -12.555 -9.258 -15.844 1 92.12 110 VAL B N 1
ATOM 2232 C CA . VAL B 1 110 ? -11.586 -10.227 -15.344 1 92.12 110 VAL B CA 1
ATOM 2233 C C . VAL B 1 110 ? -12.305 -11.539 -15 1 92.12 110 VAL B C 1
ATOM 2235 O O . VAL B 1 110 ? -11.742 -12.617 -15.172 1 92.12 110 VAL B O 1
ATOM 2238 N N . ARG B 1 111 ? -13.469 -11.453 -14.516 1 90.06 111 ARG B N 1
ATOM 2239 C CA . ARG B 1 111 ? -14.25 -12.664 -14.273 1 90.06 111 ARG B CA 1
ATOM 2240 C C . ARG B 1 111 ? -14.477 -13.43 -15.57 1 90.06 111 ARG B C 1
ATOM 2242 O O . ARG B 1 111 ? -14.391 -14.656 -15.602 1 90.06 111 ARG B O 1
ATOM 2249 N N . TRP B 1 112 ? -14.773 -12.68 -16.609 1 93.06 112 TRP B N 1
ATOM 2250 C CA . TRP B 1 112 ? -14.93 -13.305 -17.922 1 93.06 112 TRP B CA 1
ATOM 2251 C C . TRP B 1 112 ? -13.625 -13.938 -18.375 1 93.06 112 TRP B C 1
ATOM 2253 O O . TRP B 1 112 ? -13.617 -15.078 -18.844 1 93.06 112 TRP B O 1
ATOM 2263 N N . LEU B 1 113 ? -12.562 -13.25 -18.25 1 93.94 113 LEU B N 1
ATOM 2264 C CA . LEU B 1 113 ? -11.258 -13.75 -18.672 1 93.94 113 LEU B CA 1
ATOM 2265 C C . LEU B 1 113 ? -10.898 -15.031 -17.938 1 93.94 113 LEU B C 1
ATOM 2267 O O . LEU B 1 113 ? -10.461 -16.016 -18.547 1 93.94 113 LEU B O 1
ATOM 2271 N N . LEU B 1 114 ? -11.156 -15.039 -16.656 1 89.62 114 LEU B N 1
ATOM 2272 C CA . LEU B 1 114 ? -10.812 -16.203 -15.844 1 89.62 114 LEU B CA 1
ATOM 2273 C C . LEU B 1 114 ? -11.703 -17.391 -16.188 1 89.62 114 LEU B C 1
ATOM 2275 O O . LEU B 1 114 ? -11.234 -18.531 -16.234 1 89.62 114 LEU B O 1
ATOM 2279 N N . ARG B 1 115 ? -12.906 -17.125 -16.422 1 89.81 115 ARG B N 1
ATOM 2280 C CA . ARG B 1 115 ? -13.836 -18.188 -16.797 1 89.81 115 ARG B CA 1
ATOM 2281 C C . ARG B 1 115 ? -13.453 -18.797 -18.141 1 89.81 115 ARG B C 1
ATOM 2283 O O . ARG B 1 115 ? -13.328 -20.016 -18.266 1 89.81 115 ARG B O 1
ATOM 2290 N N . VAL B 1 116 ? -13.203 -18.031 -19.109 1 92.06 116 VAL B N 1
ATOM 2291 C CA . VAL B 1 116 ? -12.914 -18.469 -20.469 1 92.06 116 VAL B CA 1
ATOM 2292 C C . VAL B 1 116 ? -11.578 -19.203 -20.5 1 92.06 116 VAL B C 1
ATOM 2294 O O . VAL B 1 116 ? -11.414 -20.172 -21.25 1 92.06 116 VAL B O 1
ATOM 2297 N N . ALA B 1 117 ? -10.648 -18.719 -19.766 1 91 117 ALA B N 1
ATOM 2298 C CA . ALA B 1 117 ? -9.32 -19.328 -19.75 1 91 117 ALA B CA 1
ATOM 2299 C C . ALA B 1 117 ? -9.391 -20.781 -19.297 1 91 117 ALA B C 1
ATOM 2301 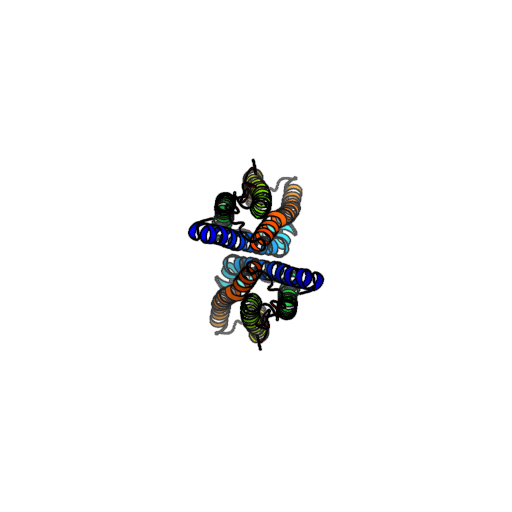O O . ALA B 1 117 ? -8.469 -21.562 -19.562 1 91 117 ALA B O 1
ATOM 2302 N N . GLN B 1 118 ? -10.453 -21.125 -18.547 1 89 118 GLN B N 1
ATOM 2303 C CA . GLN B 1 118 ? -10.602 -22.484 -18.031 1 89 118 GLN B CA 1
ATOM 2304 C C . GLN B 1 118 ? -11.383 -23.359 -19 1 89 118 GLN B C 1
ATOM 2306 O O . GLN B 1 118 ? -11.539 -24.562 -18.781 1 89 118 GLN B O 1
ATOM 2311 N N . GLU B 1 119 ? -11.828 -22.781 -20.094 1 87.94 119 GLU B N 1
ATOM 2312 C CA . GLU B 1 119 ? -12.578 -23.516 -21.094 1 87.94 119 GLU B CA 1
ATOM 2313 C C . GLU B 1 119 ? -11.648 -24.109 -22.156 1 87.94 119 GLU B C 1
ATOM 2315 O O . GLU B 1 119 ? -10.492 -23.703 -22.266 1 87.94 119 GLU B O 1
ATOM 2320 N N . ASN B 1 120 ? -12.203 -25.062 -22.906 1 85.06 120 ASN B N 1
ATOM 2321 C CA . ASN B 1 120 ? -11.43 -25.766 -23.922 1 85.06 120 ASN B CA 1
ATOM 2322 C C . ASN B 1 120 ? -11.18 -24.891 -25.141 1 85.06 120 ASN B C 1
ATOM 2324 O O . ASN B 1 120 ? -10.141 -25 -25.781 1 85.06 120 ASN B O 1
ATOM 2328 N N . VAL B 1 121 ? -12.156 -24.094 -25.5 1 88.5 121 VAL B N 1
ATOM 2329 C CA . VAL B 1 121 ? -12.031 -23.234 -26.672 1 88.5 121 VAL B CA 1
ATOM 2330 C C . VAL B 1 121 ? -11.945 -21.766 -26.219 1 88.5 121 VAL B C 1
ATOM 2332 O O . VAL B 1 121 ? -12.844 -21.266 -25.547 1 88.5 121 VAL B O 1
ATOM 2335 N N . VAL B 1 122 ? -10.812 -21.156 -26.625 1 89.88 122 VAL B N 1
ATOM 2336 C CA . VAL B 1 122 ? -10.578 -19.75 -26.297 1 89.88 122 VAL B CA 1
ATOM 2337 C C . VAL B 1 122 ? -10.906 -18.875 -27.516 1 89.88 122 VAL B C 1
ATOM 2339 O O . VAL B 1 122 ? -10.422 -19.141 -28.625 1 89.88 122 VAL B O 1
ATOM 2342 N N . PRO B 1 123 ? -11.82 -17.922 -27.266 1 94.31 123 PRO B N 1
ATOM 2343 C CA . PRO B 1 123 ? -12.18 -17.062 -28.391 1 94.31 123 PRO B CA 1
ATOM 2344 C C . PRO B 1 123 ? -10.977 -16.312 -28.969 1 94.31 123 PRO B C 1
ATOM 2346 O O . PRO B 1 123 ? -10 -16.078 -28.266 1 94.31 123 PRO B O 1
ATOM 2349 N N . ALA B 1 124 ? -11.078 -15.891 -30.219 1 93.19 124 ALA B N 1
ATOM 2350 C CA . ALA B 1 124 ? -9.984 -15.266 -30.953 1 93.19 124 ALA B CA 1
ATOM 2351 C C . ALA B 1 124 ? -9.609 -13.922 -30.328 1 93.19 124 ALA B C 1
ATOM 2353 O O . ALA B 1 124 ? -8.453 -13.492 -30.422 1 93.19 124 ALA B O 1
ATOM 2354 N N . ASP B 1 125 ? -10.523 -13.266 -29.656 1 95.62 125 ASP B N 1
ATOM 2355 C CA . ASP B 1 125 ? -10.25 -11.93 -29.125 1 95.62 125 ASP B CA 1
ATOM 2356 C C . ASP B 1 125 ? -9.773 -11.992 -27.688 1 95.62 125 ASP B C 1
ATOM 2358 O O . ASP B 1 125 ? -9.539 -10.953 -27.062 1 95.62 125 ASP B O 1
ATOM 2362 N N . PHE B 1 126 ? -9.609 -13.148 -27.141 1 96.38 126 PHE B N 1
ATOM 2363 C CA . PHE B 1 126 ? -9.266 -13.344 -25.734 1 96.38 126 PHE B CA 1
ATOM 2364 C C . PHE B 1 126 ? -7.953 -12.641 -25.391 1 96.38 126 PHE B C 1
ATOM 2366 O O . PHE B 1 126 ? -7.887 -11.859 -24.453 1 96.38 126 PHE B O 1
ATOM 2373 N N . VAL B 1 127 ? -6.953 -12.867 -26.203 1 95.5 127 VAL B N 1
ATOM 2374 C CA . VAL B 1 127 ? -5.625 -12.328 -25.906 1 95.5 127 VAL B CA 1
ATOM 2375 C C . VAL B 1 127 ? -5.652 -10.805 -25.984 1 95.5 127 VAL B C 1
ATOM 2377 O O . VAL B 1 127 ? -5.059 -10.125 -25.141 1 95.5 127 VAL B O 1
ATOM 2380 N N . GLY B 1 128 ? -6.32 -10.289 -26.922 1 96.75 128 GLY B N 1
ATOM 2381 C CA . GLY B 1 128 ? -6.473 -8.844 -27.031 1 96.75 128 GLY B CA 1
ATOM 2382 C C . GLY B 1 128 ? -7.18 -8.234 -25.828 1 96.75 128 GLY B C 1
ATOM 2383 O O . GLY B 1 128 ? -6.762 -7.184 -25.328 1 96.75 128 GLY B O 1
ATOM 2384 N N . ARG B 1 129 ? -8.242 -8.867 -25.375 1 96.75 129 ARG B N 1
ATOM 2385 C CA . ARG B 1 129 ? -8.992 -8.398 -24.219 1 96.75 129 ARG B CA 1
ATOM 2386 C C . ARG B 1 129 ? -8.148 -8.484 -22.938 1 96.75 129 ARG B C 1
ATOM 2388 O O . ARG B 1 129 ? -8.219 -7.598 -22.094 1 96.75 129 ARG B O 1
ATOM 2395 N N . ALA B 1 130 ? -7.375 -9.516 -22.875 1 96.56 130 ALA B N 1
ATOM 2396 C CA . ALA B 1 130 ? -6.48 -9.664 -21.719 1 96.56 130 ALA B CA 1
ATOM 2397 C C . ALA B 1 130 ? -5.449 -8.539 -21.688 1 96.56 130 ALA B C 1
ATOM 2399 O O . ALA B 1 130 ? -5.234 -7.926 -20.625 1 96.56 130 ALA B O 1
ATOM 2400 N N . HIS B 1 131 ? -4.879 -8.281 -22.797 1 95.88 131 HIS B N 1
ATOM 2401 C CA . HIS B 1 131 ? -3.879 -7.223 -22.875 1 95.88 131 HIS B CA 1
ATOM 2402 C C . HIS B 1 131 ? -4.496 -5.855 -22.594 1 95.88 131 HIS B C 1
ATOM 2404 O O . HIS B 1 131 ? -3.877 -5.008 -21.953 1 95.88 131 HIS B O 1
ATOM 2410 N N . ARG B 1 132 ? -5.656 -5.668 -23.094 1 97.5 132 ARG B N 1
ATOM 2411 C CA . ARG B 1 132 ? -6.352 -4.414 -22.828 1 97.5 132 ARG B CA 1
ATOM 2412 C C . ARG B 1 132 ? -6.648 -4.25 -21.344 1 97.5 132 ARG B C 1
ATOM 2414 O O . ARG B 1 132 ? -6.469 -3.168 -20.781 1 97.5 132 ARG B O 1
ATOM 2421 N N . TRP B 1 133 ? -7.121 -5.266 -20.75 1 97.5 133 TRP B N 1
ATOM 2422 C CA . TRP B 1 133 ? -7.406 -5.227 -19.312 1 97.5 133 TRP B CA 1
ATOM 2423 C C . TRP B 1 133 ? -6.156 -4.863 -18.516 1 97.5 133 TRP B C 1
ATOM 2425 O O . TRP B 1 133 ? -6.207 -4.02 -17.625 1 97.5 133 TRP B O 1
ATOM 2435 N N . TYR B 1 134 ? -5.074 -5.441 -18.875 1 96.44 134 TYR B N 1
ATOM 2436 C CA . TYR B 1 134 ? -3.818 -5.188 -18.188 1 96.44 134 TYR B CA 1
ATOM 2437 C C . TYR B 1 134 ? -3.342 -3.758 -18.422 1 96.44 134 TYR B C 1
ATOM 2439 O O . TYR B 1 134 ? -2.902 -3.078 -17.5 1 96.44 134 TYR B O 1
ATOM 2447 N N . LEU B 1 135 ? -3.438 -3.297 -19.672 1 97.19 135 LEU B N 1
ATOM 2448 C CA . LEU B 1 135 ? -3.066 -1.923 -19.984 1 97.19 135 LEU B CA 1
ATOM 2449 C C . LEU B 1 135 ? -3.902 -0.934 -19.188 1 97.19 135 LEU B C 1
ATOM 2451 O O . LEU B 1 135 ? -3.369 0.031 -18.625 1 97.19 135 LEU B O 1
ATOM 2455 N N . LEU B 1 136 ? -5.156 -1.217 -19.156 1 97.69 136 LEU B N 1
ATOM 2456 C CA . LEU B 1 136 ? -6.059 -0.328 -18.438 1 97.69 136 LEU B CA 1
ATOM 2457 C C . LEU B 1 136 ? -5.801 -0.39 -16.922 1 97.69 136 LEU B C 1
ATOM 2459 O O . LEU B 1 136 ? -6.062 0.576 -16.203 1 97.69 136 LEU B O 1
ATOM 2463 N N . THR B 1 137 ? -5.293 -1.493 -16.438 1 97.56 137 THR B N 1
ATOM 2464 C CA . THR B 1 137 ? -4.887 -1.595 -15.047 1 97.56 137 THR B CA 1
ATOM 2465 C C . THR B 1 137 ? -3.795 -0.578 -14.727 1 97.56 137 THR B C 1
ATOM 2467 O O . THR B 1 137 ? -3.805 0.032 -13.656 1 97.56 137 THR B O 1
ATOM 2470 N N . TRP B 1 138 ? -2.9 -0.334 -15.664 1 97.44 138 TRP B N 1
ATOM 2471 C CA . TRP B 1 138 ? -1.848 0.656 -15.461 1 97.44 138 TRP B CA 1
ATOM 2472 C C . TRP B 1 138 ? -2.422 2.068 -15.461 1 97.44 138 TRP B C 1
ATOM 2474 O O . TRP B 1 138 ? -1.981 2.922 -14.688 1 97.44 138 TRP B O 1
ATOM 2484 N N . VAL B 1 139 ? -3.383 2.26 -16.266 1 98 139 VAL B N 1
ATOM 2485 C CA . VAL B 1 139 ? -4.055 3.555 -16.297 1 98 139 VAL B CA 1
ATOM 2486 C C . VAL B 1 139 ? -4.773 3.789 -14.969 1 98 139 VAL B C 1
ATOM 2488 O O . VAL B 1 139 ? -4.684 4.875 -14.391 1 98 139 VAL B O 1
ATOM 2491 N N . ARG B 1 140 ? -5.434 2.762 -14.5 1 97.12 140 ARG B N 1
ATOM 2492 C CA . ARG B 1 140 ? -6.141 2.832 -13.227 1 97.12 140 ARG B CA 1
ATOM 2493 C C . ARG B 1 140 ? -5.168 3.072 -12.078 1 97.12 140 ARG B C 1
ATOM 2495 O O . ARG B 1 140 ? -5.48 3.803 -11.133 1 97.12 140 ARG B O 1
ATOM 2502 N N . GLN B 1 141 ? -4.059 2.5 -12.211 1 97.56 141 GLN B N 1
ATOM 2503 C CA . GLN B 1 141 ? -3.041 2.678 -11.18 1 97.56 141 GLN B CA 1
ATOM 2504 C C . GLN B 1 141 ? -2.57 4.129 -11.117 1 97.56 141 GLN B C 1
ATOM 2506 O O . GLN B 1 141 ? -2.438 4.699 -10.031 1 97.56 141 GLN B O 1
ATOM 2511 N N . VAL B 1 142 ? -2.291 4.703 -12.242 1 97.88 142 VAL B N 1
ATOM 2512 C CA . VAL B 1 142 ? -1.889 6.105 -12.297 1 97.88 142 VAL B CA 1
ATOM 2513 C C . VAL B 1 142 ? -3.008 6.988 -11.75 1 97.88 142 VAL B C 1
ATOM 2515 O O . VAL B 1 142 ? -2.748 7.93 -10.992 1 97.88 142 VAL B O 1
ATOM 2518 N N . ALA B 1 143 ? -4.23 6.648 -12.094 1 98.38 143 ALA B N 1
ATOM 2519 C CA . ALA B 1 143 ? -5.375 7.406 -11.594 1 98.38 143 ALA B CA 1
ATOM 2520 C C . ALA B 1 143 ? -5.473 7.305 -10.078 1 98.38 143 ALA B C 1
ATOM 2522 O O . ALA B 1 143 ? -5.84 8.273 -9.406 1 98.38 143 ALA B O 1
ATOM 2523 N N . MET B 1 144 ? -5.133 6.195 -9.5 1 98.25 144 MET B N 1
ATOM 2524 C CA . MET B 1 144 ? -5.234 5.965 -8.062 1 98.25 144 MET B CA 1
ATOM 2525 C C . MET B 1 144 ? -4.219 6.812 -7.305 1 98.25 144 MET B C 1
ATOM 2527 O O . MET B 1 144 ? -4.355 7.02 -6.098 1 98.25 144 MET B O 1
ATOM 2531 N N . ALA B 1 145 ? -3.205 7.316 -7.992 1 98.62 145 ALA B N 1
ATOM 2532 C CA . ALA B 1 145 ? -2.23 8.203 -7.359 1 98.62 145 ALA B CA 1
ATOM 2533 C C . ALA B 1 145 ? -2.877 9.516 -6.941 1 98.62 145 ALA B C 1
ATOM 2535 O O . ALA B 1 145 ? -2.412 10.18 -6.008 1 98.62 145 ALA B O 1
ATOM 2536 N N . VAL B 1 146 ? -3.939 9.844 -7.586 1 98.69 146 VAL B N 1
ATOM 2537 C CA . VAL B 1 146 ? -4.586 11.133 -7.34 1 98.69 146 VAL B CA 1
ATOM 2538 C C . VAL B 1 146 ? -5.227 11.125 -5.953 1 98.69 146 VAL B C 1
ATOM 2540 O O . VAL B 1 146 ? -4.895 11.961 -5.109 1 98.69 146 VAL B O 1
ATOM 2543 N N . PRO B 1 147 ? -6.168 10.188 -5.66 1 98.88 147 PRO B N 1
ATOM 2544 C CA . PRO B 1 147 ? -6.688 10.188 -4.293 1 98.88 147 PRO B CA 1
ATOM 2545 C C . PRO B 1 147 ? -5.605 9.938 -3.246 1 98.88 147 PRO B C 1
ATOM 2547 O O . PRO B 1 147 ? -5.68 10.469 -2.135 1 98.88 147 PRO B O 1
ATOM 2550 N N . PHE B 1 148 ? -4.637 9.164 -3.553 1 98.81 148 PHE B N 1
ATOM 2551 C CA . PHE B 1 148 ? -3.518 8.914 -2.652 1 98.81 148 PHE B CA 1
ATOM 2552 C C . PHE B 1 148 ? -2.816 10.211 -2.281 1 98.81 148 PHE B C 1
ATOM 2554 O O . PHE B 1 148 ? -2.666 10.531 -1.099 1 98.81 148 PHE B O 1
ATOM 2561 N N . PHE B 1 149 ? -2.461 10.992 -3.229 1 98.62 149 PHE B N 1
ATOM 2562 C CA . PHE B 1 149 ? -1.785 12.258 -2.998 1 98.62 149 PHE B CA 1
ATOM 2563 C C . PHE B 1 149 ? -2.729 13.266 -2.342 1 98.62 149 PHE B C 1
ATOM 2565 O O . PHE B 1 149 ? -2.318 14.031 -1.47 1 98.62 149 PHE B O 1
ATOM 2572 N N . ALA B 1 150 ? -3.953 13.242 -2.768 1 98.69 150 ALA B N 1
ATOM 2573 C CA . ALA B 1 150 ? -4.941 14.18 -2.24 1 98.69 150 ALA B CA 1
ATOM 2574 C C . ALA B 1 150 ? -5.094 14.023 -0.729 1 98.69 150 ALA B C 1
ATOM 2576 O O . ALA B 1 150 ? -5.141 15.016 0.002 1 98.69 150 ALA B O 1
ATOM 2577 N N . VAL B 1 151 ? -5.176 12.781 -0.259 1 98.31 151 VAL B N 1
ATOM 2578 C CA . VAL B 1 151 ? -5.375 12.578 1.172 1 98.31 151 VAL B CA 1
ATOM 2579 C C . VAL B 1 151 ? -4.105 12.945 1.932 1 98.31 151 VAL B C 1
ATOM 2581 O O . VAL B 1 151 ? -4.168 13.414 3.07 1 98.31 151 VAL B O 1
ATOM 2584 N N . MET B 1 152 ? -2.941 12.773 1.331 1 97.94 152 MET B N 1
ATOM 2585 C CA . MET B 1 152 ? -1.699 13.188 1.979 1 97.94 152 MET B CA 1
ATOM 2586 C C . MET B 1 152 ? -1.623 14.703 2.096 1 97.94 152 MET B C 1
ATOM 2588 O O . MET B 1 152 ? -1.221 15.234 3.133 1 97.94 152 MET B O 1
ATOM 2592 N N . MET B 1 153 ? -2.072 15.352 1.054 1 97.5 153 MET B N 1
ATOM 2593 C CA . MET B 1 153 ? -2.096 16.812 1.093 1 97.5 153 MET B CA 1
ATOM 2594 C C . MET B 1 153 ? -3.117 17.312 2.107 1 97.5 153 MET B C 1
ATOM 2596 O O . MET B 1 153 ? -2.869 18.297 2.811 1 97.5 153 MET B O 1
ATOM 2600 N N . ALA B 1 154 ? -4.191 16.641 2.096 1 97.44 154 ALA B N 1
ATOM 2601 C CA . ALA B 1 154 ? -5.188 17.016 3.094 1 97.44 154 ALA B CA 1
ATOM 2602 C C . ALA B 1 154 ? -4.641 16.844 4.508 1 97.44 154 ALA B C 1
ATOM 2604 O O . ALA B 1 154 ? -4.883 17.688 5.375 1 97.44 154 ALA B O 1
ATOM 2605 N N . LEU B 1 155 ? -3.947 15.82 4.684 1 95.56 155 LEU B N 1
ATOM 2606 C CA . LEU B 1 155 ? -3.357 15.539 5.988 1 95.56 155 LEU B CA 1
ATOM 2607 C C . LEU B 1 155 ? -2.365 16.625 6.379 1 95.56 155 LEU B C 1
ATOM 2609 O O . LEU B 1 155 ? -2.26 16.984 7.555 1 95.56 155 LEU B O 1
ATOM 2613 N N . MET B 1 156 ? -1.693 17.156 5.445 1 94.25 156 MET B N 1
ATOM 2614 C CA . MET B 1 156 ? -0.663 18.172 5.676 1 94.25 156 MET B CA 1
ATOM 2615 C C . MET B 1 156 ? -1.286 19.547 5.914 1 94.25 156 MET B C 1
ATOM 2617 O O . MET B 1 156 ? -0.617 20.453 6.395 1 94.25 156 MET B O 1
ATOM 2621 N N . THR B 1 157 ? -2.512 19.688 5.566 1 92.12 157 THR B N 1
ATOM 2622 C CA . THR B 1 157 ? -3.209 20.953 5.68 1 92.12 157 THR B CA 1
ATOM 2623 C C . THR B 1 157 ? -3.959 21.047 7.004 1 92.12 157 THR B C 1
ATOM 2625 O O . THR B 1 157 ? -4.809 20.203 7.301 1 92.12 157 THR B O 1
ATOM 2628 N N . PRO B 1 158 ? -3.652 22.094 7.785 1 87.44 158 PRO B N 1
ATOM 2629 C CA . PRO B 1 158 ? -4.375 22.234 9.055 1 87.44 158 PRO B CA 1
ATOM 2630 C C . PRO B 1 158 ? -5.863 22.516 8.859 1 87.44 158 PRO B C 1
ATOM 2632 O O . PRO B 1 158 ? -6.246 23.203 7.91 1 87.44 158 PRO B O 1
ATOM 2635 N N . ALA B 1 159 ? -6.629 21.938 9.773 1 85.69 159 ALA B N 1
ATOM 2636 C CA . ALA B 1 159 ? -8.062 22.219 9.75 1 85.69 159 ALA B CA 1
ATOM 2637 C C . ALA B 1 159 ? -8.344 23.672 10.117 1 85.69 159 ALA B C 1
ATOM 2639 O O . ALA B 1 159 ? -7.703 24.219 11.008 1 85.69 159 ALA B O 1
ATOM 2640 N N . SER B 1 160 ? -8.922 24.5 9.297 1 77.25 160 SER B N 1
ATOM 2641 C CA . SER B 1 160 ? -9.227 25.891 9.57 1 77.25 160 SER B CA 1
ATOM 2642 C C . SER B 1 160 ? -10.422 26.031 10.508 1 77.25 160 SER B C 1
ATOM 2644 O O . SER B 1 160 ? -11.336 25.203 10.477 1 77.25 160 SER B O 1
ATOM 2646 N N . ALA B 1 161 ? -10.219 26.828 11.656 1 59.81 161 ALA B N 1
ATOM 2647 C CA . ALA B 1 161 ? -11.289 27.172 12.578 1 59.81 161 ALA B CA 1
ATOM 2648 C C . ALA B 1 161 ? -12.344 28.031 11.883 1 59.81 161 ALA B C 1
ATOM 2650 O O . ALA B 1 161 ? -12.023 28.812 10.984 1 59.81 161 ALA B O 1
ATOM 2651 N N . SER B 1 162 ? -13.461 27.609 11.625 1 51.56 162 SER B N 1
ATOM 2652 C CA . SER B 1 162 ? -14.516 28.469 11.086 1 51.56 162 SER B CA 1
ATOM 2653 C C . SER B 1 162 ? -14.352 29.906 11.57 1 51.56 162 SER B C 1
ATOM 2655 O O . SER B 1 162 ? -14.711 30.844 10.852 1 51.56 162 SER B O 1
ATOM 2657 N N . GLY B 1 163 ? -14.117 30.125 12.93 1 44.72 163 GLY B N 1
ATOM 2658 C CA . GLY B 1 163 ? -14.633 31.312 13.586 1 44.72 163 GLY B CA 1
ATOM 2659 C C . GLY B 1 163 ? -13.766 32.531 13.359 1 44.72 163 GLY B C 1
ATOM 2660 O O . GLY B 1 163 ? -13.797 33.5 14.141 1 44.72 163 GLY B O 1
ATOM 2661 N N . SER B 1 164 ? -12.711 32.594 12.602 1 41.56 164 SER B N 1
ATOM 2662 C CA . SER B 1 164 ? -12.211 33.969 12.688 1 41.56 164 SER B CA 1
ATOM 2663 C C . SER B 1 164 ? -13.297 34.969 12.336 1 41.56 164 SER B C 1
ATOM 2665 O O . SER B 1 164 ? -13.758 35.031 11.195 1 41.56 164 SER B O 1
ATOM 2667 N N . VAL B 1 165 ? -14.18 35.219 13.242 1 38.44 165 VAL B N 1
ATOM 2668 C CA . VAL B 1 165 ? -15.07 36.375 13.211 1 38.44 165 VAL B CA 1
ATOM 2669 C C . VAL B 1 165 ? -14.289 37.625 12.742 1 38.44 165 VAL B C 1
ATOM 2671 O O . VAL B 1 165 ? -13.273 37.969 13.344 1 38.44 165 VAL B O 1
ATOM 2674 N N . SER B 1 166 ? -14.336 37.938 11.508 1 42.25 166 SER B N 1
ATOM 2675 C CA . SER B 1 166 ? -13.977 39.312 11.094 1 42.25 166 SER B CA 1
ATOM 2676 C C . SER B 1 166 ? -14.344 40.312 12.164 1 42.25 166 SER B C 1
ATOM 2678 O O . SER B 1 166 ? -15.516 40.469 12.5 1 42.25 166 SER B O 1
ATOM 2680 N N . GLN B 1 167 ? -13.672 40.438 13.297 1 38.09 167 GLN B N 1
ATOM 2681 C CA . GLN B 1 167 ? -13.836 41.594 14.195 1 38.09 167 GLN B CA 1
ATOM 2682 C C . GLN B 1 167 ? -14.055 42.875 13.414 1 38.09 167 GLN B C 1
ATOM 2684 O O . GLN B 1 167 ? -13.125 43.406 12.797 1 38.09 167 GLN B O 1
ATOM 2689 N N . TRP B 1 168 ? -15.125 43.031 12.648 1 42.81 168 TRP B N 1
ATOM 2690 C CA . TRP B 1 168 ? -15.578 44.375 12.234 1 42.81 168 TRP B CA 1
ATOM 2691 C C . TRP B 1 168 ? -15.43 45.375 13.367 1 42.81 168 TRP B C 1
ATOM 2693 O O . TRP B 1 168 ? -16.125 45.281 14.383 1 42.81 168 TRP B O 1
ATOM 2703 N N . ARG B 1 169 ? -14.289 45.75 13.859 1 44.5 169 ARG B N 1
ATOM 2704 C CA . ARG B 1 169 ? -14.047 46.906 14.719 1 44.5 169 ARG B CA 1
ATOM 2705 C C . ARG B 1 169 ? -14.883 48.094 14.281 1 44.5 169 ARG B C 1
ATOM 2707 O O . ARG B 1 169 ? -14.68 48.625 13.18 1 44.5 169 ARG B O 1
ATOM 2714 N N . ALA B 1 170 ? -16.109 48.25 14.688 1 47.72 170 ALA B N 1
ATOM 2715 C CA . ALA B 1 170 ? -16.938 49.438 14.672 1 47.72 170 ALA B CA 1
ATOM 2716 C C . ALA B 1 170 ? -16.094 50.688 14.977 1 47.72 170 ALA B C 1
ATOM 2718 O O . ALA B 1 170 ? -15.516 50.812 16.062 1 47.72 170 ALA B O 1
ATOM 2719 N N . GLU B 1 171 ? -15.359 51.25 14.109 1 46.66 171 GLU B N 1
ATOM 2720 C CA . GLU B 1 171 ? -14.859 52.594 14.289 1 46.66 171 GLU B CA 1
ATOM 2721 C C . GLU B 1 171 ? -15.906 53.5 14.938 1 46.66 171 GLU B C 1
ATOM 2723 O O . GLU B 1 171 ? -17.047 53.562 14.484 1 46.66 171 GLU B O 1
ATOM 2728 N N . PRO B 1 172 ? -15.805 53.688 16.188 1 47.84 172 PRO B N 1
ATOM 2729 C CA . PRO B 1 172 ? -16.781 54.594 16.781 1 47.84 172 PRO B CA 1
ATOM 2730 C C . PRO B 1 172 ? -17.062 55.812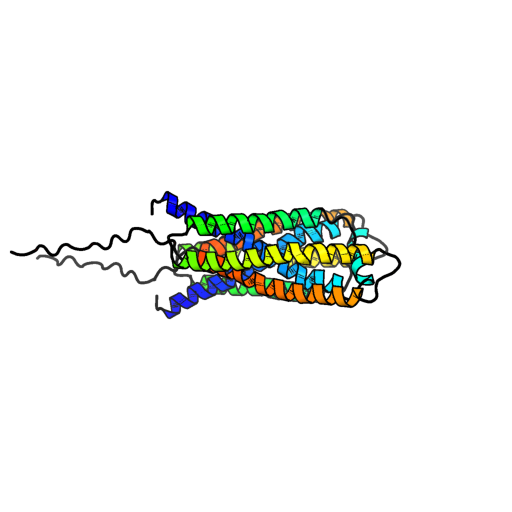 15.922 1 47.84 172 PRO B C 1
ATOM 2732 O O . PRO B 1 172 ? -16.125 56.406 15.344 1 47.84 172 PRO B O 1
ATOM 2735 N N . ALA B 1 173 ? -18.172 55.938 15.305 1 50.12 173 ALA B N 1
ATOM 2736 C CA . ALA B 1 173 ? -18.609 57.156 14.656 1 50.12 173 ALA B CA 1
ATOM 2737 C C . ALA B 1 173 ? -18.312 58.375 15.531 1 50.12 173 ALA B C 1
ATOM 2739 O O . ALA B 1 173 ? -18.844 58.5 16.625 1 50.12 173 ALA B O 1
ATOM 2740 N N . VAL B 1 174 ? -17.188 58.938 15.633 1 46.16 174 VAL B N 1
ATOM 2741 C CA . VAL B 1 174 ? -17 60.312 16.141 1 46.16 174 VAL B CA 1
ATOM 2742 C C . VAL B 1 174 ? -17.969 61.25 15.438 1 46.16 174 VAL B C 1
ATOM 2744 O O . VAL B 1 174 ? -17.922 61.406 14.211 1 46.16 174 VAL B O 1
ATOM 2747 N N . GLY B 1 175 ? -19.25 61.219 15.859 1 33.09 175 GLY B N 1
ATOM 2748 C CA . GLY B 1 175 ? -19.953 62.469 15.742 1 33.09 175 GLY B CA 1
ATOM 2749 C C . GLY B 1 175 ? -19.312 63.594 16.547 1 33.09 175 GLY B C 1
ATOM 2750 O O . GLY B 1 175 ? -18.578 63.312 17.516 1 33.09 175 GLY B O 1
#

Foldseek 3Di:
DPPVLQVQLLVLLVQLLVLLLVLLVVLVCCLPPVLCQCLVDPPVSCVVVDDDCPVVCVPNVCSLVVNLVSLVSNLVSQVLAVLLNVLSVQLNVLSVVLVCCCVVPLVVLVVVLSVQSPDPDHDPCSSVSSVVSSVVSVVSSVSSVSSNVSSVVSNVDRRDDNPPPPPPVPPPPPD/DPPVLQVQLLVLLVQLLVLLLVLLVVLVCCLPPVLCQCLVDPPVSCVVVDDDCPVVCVPNVCSLVVNLVSLVSNLVSQVLAVLLNVLSVQLNVLSVVLVVCCVVPLVVLVVVLSVQSPDPDHDPCSSVSSVVSSVVSVVSSVSSVSSNVSSVVSNVDRRDDNPPPPPPVPPPPPD

Organism: NCBI:txid570835

Nearest PDB structures (foldseek):
  8w6e-assembly1_A  TM=5.767E-01  e=5.942E-01  artificial sequences
  6egc-assembly1_A  TM=4.684E-01  e=4.921E-01  synthetic construct
  7drw-assembly1_O  TM=3.466E-01  e=5.199E+00  Homo sapiens
  8w6e-assembly1_A  TM=5.844E-01  e=5.836E-01  artificial sequences
  6egc-assembly1_A  TM=4.674E-01  e=4.830E-01  synthetic construct